Protein AF-A0A7Z9G4W6-F1 (afdb_monomer)

Radius of gyration: 19.8 Å; Cα contacts (8 Å, |Δi|>4): 247; chains: 1; bounding box: 48×52×50 Å

Structure (mmCIF, N/CA/C/O backbone):
data_AF-A0A7Z9G4W6-F1
#
_entry.id   AF-A0A7Z9G4W6-F1
#
loop_
_atom_site.group_PDB
_atom_site.id
_atom_site.type_symbol
_atom_site.label_atom_id
_atom_site.label_alt_id
_atom_site.label_comp_id
_atom_site.label_asym_id
_atom_site.label_entity_id
_atom_site.label_seq_id
_atom_site.pdbx_PDB_ins_code
_atom_site.Cartn_x
_atom_site.Cartn_y
_atom_site.Cartn_z
_atom_site.occupancy
_atom_site.B_iso_or_equiv
_atom_site.auth_seq_id
_atom_site.auth_comp_id
_atom_site.auth_asym_id
_atom_site.auth_atom_id
_atom_site.pdbx_PDB_model_num
ATOM 1 N N . MET A 1 1 ? 23.631 -14.634 -6.514 1.00 40.62 1 MET A N 1
ATOM 2 C CA . MET A 1 1 ? 22.446 -14.145 -7.259 1.00 40.62 1 MET A CA 1
ATOM 3 C C . MET A 1 1 ? 22.013 -15.073 -8.399 1.00 40.62 1 MET A C 1
ATOM 5 O O . MET A 1 1 ? 20.820 -15.267 -8.558 1.00 40.62 1 MET A O 1
ATOM 9 N N . VAL A 1 2 ? 22.934 -15.725 -9.126 1.00 34.66 2 VAL A N 1
ATOM 10 C CA . VAL A 1 2 ? 22.615 -16.595 -10.286 1.00 34.66 2 VAL A CA 1
ATOM 11 C C . VAL A 1 2 ? 21.764 -17.839 -9.947 1.00 34.66 2 VAL A C 1
ATOM 13 O O . VAL A 1 2 ? 20.936 -18.247 -10.751 1.00 34.66 2 VAL A O 1
ATOM 16 N N . ALA A 1 3 ? 21.861 -18.402 -8.736 1.00 40.47 3 ALA A N 1
ATOM 17 C CA . ALA A 1 3 ? 21.059 -19.575 -8.346 1.00 40.47 3 ALA A CA 1
ATOM 18 C C . ALA A 1 3 ? 19.555 -19.276 -8.131 1.00 40.47 3 ALA A C 1
ATOM 20 O O . ALA A 1 3 ? 18.719 -20.157 -8.334 1.00 40.47 3 ALA A O 1
ATOM 21 N N . PHE A 1 4 ? 19.200 -18.032 -7.775 1.00 42.94 4 PHE A N 1
ATOM 22 C CA . PHE A 1 4 ? 17.810 -17.608 -7.531 1.00 42.94 4 PHE A CA 1
ATOM 23 C C . PHE A 1 4 ? 17.040 -17.295 -8.828 1.00 42.94 4 PHE A C 1
ATOM 25 O O . PHE A 1 4 ? 15.818 -17.210 -8.812 1.00 42.94 4 PHE A O 1
ATOM 32 N N . LEU A 1 5 ? 17.759 -17.157 -9.948 1.00 45.06 5 LEU A N 1
ATOM 33 C CA . LEU A 1 5 ? 17.210 -16.907 -11.286 1.00 45.06 5 LEU A CA 1
ATOM 34 C C . LEU A 1 5 ? 17.055 -18.192 -12.117 1.00 45.06 5 LEU A C 1
ATOM 36 O O . LEU A 1 5 ? 16.656 -18.136 -13.277 1.00 45.06 5 LEU A O 1
ATOM 40 N N . SER A 1 6 ? 17.357 -19.358 -11.536 1.00 54.22 6 SER A N 1
ATOM 41 C CA . SER A 1 6 ? 16.985 -20.641 -12.135 1.00 54.22 6 SER A CA 1
ATOM 42 C C . SER A 1 6 ? 15.457 -20.803 -12.147 1.00 54.22 6 SER A C 1
ATOM 44 O O . SER A 1 6 ? 14.752 -20.205 -11.331 1.00 54.22 6 SER A O 1
ATOM 46 N N . THR A 1 7 ? 14.931 -21.651 -13.035 1.00 61.12 7 THR A N 1
ATOM 47 C CA . THR A 1 7 ? 13.492 -21.977 -13.110 1.00 61.12 7 THR A CA 1
ATOM 48 C C . THR A 1 7 ? 12.909 -22.393 -11.754 1.00 61.12 7 THR A C 1
ATOM 50 O O . THR A 1 7 ? 11.776 -22.038 -11.444 1.00 61.12 7 THR A O 1
ATOM 53 N N . GLY A 1 8 ? 13.695 -23.058 -10.899 1.00 64.56 8 GLY A N 1
ATOM 54 C CA . GLY A 1 8 ? 13.293 -23.394 -9.530 1.00 64.56 8 GLY A CA 1
ATOM 55 C C . GLY A 1 8 ? 13.128 -22.177 -8.610 1.00 64.56 8 GLY A C 1
ATOM 56 O O . GLY A 1 8 ? 12.167 -22.117 -7.846 1.00 64.56 8 GLY A O 1
ATOM 57 N N . GLY A 1 9 ? 14.010 -21.178 -8.706 1.00 70.25 9 GLY A N 1
ATOM 58 C CA . GLY A 1 9 ? 13.930 -19.957 -7.895 1.00 70.25 9 GLY A CA 1
ATOM 59 C C . GLY A 1 9 ? 12.709 -19.096 -8.227 1.00 70.25 9 GLY A C 1
ATOM 60 O O . GLY A 1 9 ? 12.041 -18.592 -7.322 1.00 70.25 9 GLY A O 1
ATOM 61 N N . LEU A 1 10 ? 12.350 -19.008 -9.512 1.00 69.88 10 LEU A N 1
ATOM 62 C CA . LEU A 1 10 ? 11.151 -18.295 -9.965 1.00 69.88 10 LEU A CA 1
ATOM 63 C C . LEU A 1 10 ? 9.860 -18.950 -9.456 1.00 69.88 10 LEU A C 1
ATOM 65 O O . LEU A 1 10 ? 8.980 -18.253 -8.954 1.00 69.88 10 LEU A O 1
ATOM 69 N N . VAL A 1 11 ? 9.757 -20.281 -9.516 1.00 76.75 11 VAL A N 1
ATOM 70 C CA . VAL A 1 11 ? 8.592 -21.023 -8.999 1.00 76.75 11 VAL A CA 1
ATOM 71 C C . VAL A 1 11 ? 8.431 -20.810 -7.494 1.00 76.75 11 VAL A C 1
ATOM 73 O O . VAL A 1 11 ? 7.325 -20.534 -7.028 1.00 76.75 11 VAL A O 1
ATOM 76 N N . VAL A 1 12 ? 9.527 -20.869 -6.732 1.00 79.56 12 VAL A N 1
ATOM 77 C CA . VAL A 1 12 ? 9.500 -20.608 -5.284 1.00 79.56 12 VAL A CA 1
ATOM 78 C C . VAL A 1 12 ? 9.066 -19.169 -4.993 1.00 79.56 12 VAL A C 1
ATOM 80 O O . VAL A 1 12 ? 8.230 -18.951 -4.121 1.00 79.56 12 VAL A O 1
ATOM 83 N N . ALA A 1 13 ? 9.562 -18.181 -5.740 1.00 77.81 13 ALA A N 1
ATOM 84 C CA . ALA A 1 13 ? 9.163 -16.784 -5.570 1.00 77.81 13 ALA A CA 1
ATOM 85 C C . ALA A 1 13 ? 7.675 -16.544 -5.899 1.00 77.81 13 ALA A C 1
ATOM 87 O O . ALA A 1 13 ? 6.983 -15.836 -5.160 1.00 77.81 13 ALA A O 1
ATOM 88 N N . VAL A 1 14 ? 7.148 -17.166 -6.962 1.00 82.12 14 VAL A N 1
ATOM 89 C CA . VAL A 1 14 ? 5.709 -17.148 -7.287 1.00 82.12 14 VAL A CA 1
ATOM 90 C C . VAL A 1 14 ? 4.897 -17.759 -6.146 1.00 82.12 14 VAL A C 1
ATOM 92 O O . VAL A 1 14 ? 3.972 -17.122 -5.650 1.00 82.12 14 VAL A O 1
ATOM 95 N N . PHE A 1 15 ? 5.293 -18.933 -5.656 1.00 84.81 15 PHE A N 1
ATOM 96 C CA . PHE A 1 15 ? 4.581 -19.604 -4.572 1.00 84.81 15 PHE A CA 1
ATOM 97 C C . PHE A 1 15 ? 4.584 -18.782 -3.275 1.00 84.81 15 PHE A C 1
ATOM 99 O O . PHE A 1 15 ? 3.542 -18.592 -2.650 1.00 84.81 15 PHE A O 1
ATOM 106 N N . CYS A 1 16 ? 5.737 -18.227 -2.892 1.00 85.94 16 CYS A N 1
ATOM 107 C CA . CYS A 1 16 ? 5.853 -17.357 -1.724 1.00 85.94 16 CYS A CA 1
ATOM 108 C C . CYS A 1 16 ? 4.974 -16.107 -1.857 1.00 85.94 16 CYS A C 1
ATOM 110 O O . CYS A 1 16 ? 4.310 -15.717 -0.898 1.00 85.94 16 CYS A O 1
ATOM 112 N N . THR A 1 17 ? 4.935 -15.483 -3.037 1.00 84.88 17 THR A N 1
ATOM 113 C CA . THR A 1 17 ? 4.098 -14.294 -3.269 1.00 84.88 17 THR A CA 1
ATOM 114 C C . THR A 1 17 ? 2.611 -14.614 -3.231 1.00 84.88 17 THR A C 1
ATOM 116 O O . THR A 1 17 ? 1.862 -13.887 -2.580 1.00 84.88 17 THR A O 1
ATOM 119 N N . ASP A 1 18 ? 2.189 -15.725 -3.833 1.00 88.31 18 ASP A N 1
ATOM 120 C CA . ASP A 1 18 ? 0.802 -16.196 -3.781 1.00 88.31 18 ASP A CA 1
ATOM 121 C C . ASP A 1 18 ? 0.370 -16.488 -2.345 1.00 88.31 18 ASP A C 1
ATOM 123 O O . ASP A 1 18 ? -0.699 -16.052 -1.909 1.00 88.31 18 ASP A O 1
ATOM 127 N N . PHE A 1 19 ? 1.235 -17.152 -1.576 1.00 90.62 19 PHE A N 1
ATOM 128 C CA . PHE A 1 19 ? 0.979 -17.448 -0.174 1.00 90.62 19 PHE A CA 1
ATOM 129 C C . PHE A 1 19 ? 0.839 -16.172 0.665 1.00 90.62 19 PHE A C 1
ATOM 131 O O . PHE A 1 19 ? -0.066 -16.075 1.493 1.00 90.62 19 PHE A O 1
ATOM 138 N N . LEU A 1 20 ? 1.687 -15.165 0.430 1.00 89.81 20 LEU A N 1
ATOM 139 C CA . LEU A 1 20 ? 1.585 -13.871 1.109 1.00 89.81 20 LEU A CA 1
ATOM 140 C C . LEU A 1 20 ? 0.296 -13.127 0.730 1.00 89.81 20 LEU A C 1
ATOM 142 O O . LEU A 1 20 ? -0.371 -12.598 1.619 1.00 89.81 20 LEU A O 1
ATOM 146 N N . ILE A 1 21 ? -0.091 -13.113 -0.551 1.00 88.50 21 ILE A N 1
ATOM 147 C CA . ILE A 1 21 ? -1.343 -12.486 -1.005 1.00 88.50 21 ILE A CA 1
ATOM 148 C C . ILE A 1 21 ? -2.540 -13.158 -0.345 1.00 88.50 21 ILE A C 1
ATOM 150 O O . ILE A 1 21 ? -3.375 -12.471 0.246 1.00 88.50 21 ILE A O 1
ATOM 154 N N . VAL A 1 22 ? -2.627 -14.487 -0.406 1.00 90.75 22 VAL A N 1
ATOM 155 C CA . VAL A 1 22 ? -3.741 -15.235 0.188 1.00 90.75 22 VAL A CA 1
ATOM 156 C C . VAL A 1 22 ? -3.747 -15.052 1.703 1.00 90.75 22 VAL A C 1
ATOM 158 O O . VAL A 1 22 ? -4.781 -14.707 2.273 1.00 90.75 22 VAL A O 1
ATOM 161 N N . GLY A 1 23 ? -2.594 -15.195 2.356 1.00 90.44 23 GLY A N 1
ATOM 162 C CA . GLY A 1 23 ? -2.448 -15.048 3.801 1.00 90.44 23 GLY A CA 1
ATOM 163 C C . GLY A 1 23 ? -2.876 -13.667 4.298 1.00 90.44 23 GLY A C 1
ATOM 164 O O . GLY A 1 23 ? -3.721 -13.564 5.190 1.00 90.44 23 GLY A O 1
ATOM 165 N N . PHE A 1 24 ? -2.364 -12.587 3.699 1.00 91.44 24 PHE A N 1
ATOM 166 C CA . PHE A 1 24 ? -2.755 -11.230 4.090 1.00 91.44 24 PHE A CA 1
ATOM 167 C C . PHE A 1 24 ? -4.202 -10.900 3.714 1.00 91.44 24 PHE A C 1
ATOM 169 O O . PHE A 1 24 ? -4.882 -10.229 4.495 1.00 91.44 24 PHE A O 1
ATOM 176 N N . SER A 1 25 ? -4.713 -11.420 2.592 1.00 88.69 25 SER A N 1
ATOM 177 C CA . SER A 1 25 ? -6.135 -11.312 2.235 1.00 88.69 25 SER A CA 1
ATOM 178 C C . SER A 1 25 ? -7.013 -11.952 3.303 1.00 88.69 25 SER A C 1
ATOM 180 O O . SER A 1 25 ? -7.930 -11.311 3.809 1.00 88.69 25 SER A O 1
ATOM 182 N N . MET A 1 26 ? -6.702 -13.181 3.721 1.00 90.19 26 MET A N 1
ATOM 183 C CA . MET A 1 26 ? -7.437 -13.882 4.775 1.00 90.19 26 MET A CA 1
ATOM 184 C C . MET A 1 26 ? -7.356 -13.148 6.116 1.00 90.19 26 MET A C 1
ATOM 186 O O . MET A 1 26 ? -8.365 -13.027 6.808 1.00 90.19 26 MET A O 1
ATOM 190 N N . LEU A 1 27 ? -6.190 -12.601 6.472 1.00 89.50 27 LEU A N 1
ATOM 191 C CA . LEU A 1 27 ? -6.017 -11.800 7.686 1.00 89.50 27 LEU A CA 1
ATOM 192 C C . LEU A 1 27 ? -6.839 -10.501 7.667 1.00 89.50 27 LEU A C 1
ATOM 194 O O . LEU A 1 27 ? -7.292 -10.046 8.719 1.00 89.50 27 LEU A O 1
ATOM 198 N N . MET A 1 28 ? -7.021 -9.885 6.499 1.00 86.56 28 MET A N 1
ATOM 199 C CA . MET A 1 28 ? -7.877 -8.710 6.323 1.00 86.56 28 MET A CA 1
ATOM 200 C C . MET A 1 28 ? -9.362 -9.088 6.343 1.00 86.56 28 MET A C 1
ATOM 202 O O . MET A 1 28 ? -10.135 -8.487 7.089 1.00 86.56 28 MET A O 1
ATOM 206 N N . LEU A 1 29 ? -9.754 -10.120 5.594 1.00 85.69 29 LEU A N 1
ATOM 207 C CA . LEU A 1 29 ? -11.133 -10.610 5.501 1.00 85.69 29 LEU A CA 1
ATOM 208 C C . LEU A 1 29 ? -11.643 -11.175 6.827 1.00 85.69 29 LEU A C 1
ATOM 210 O O . LEU A 1 29 ? -12.792 -10.936 7.186 1.00 85.69 29 LEU A O 1
ATOM 214 N N . GLY A 1 30 ? -10.777 -11.824 7.610 1.00 83.81 30 GLY A N 1
ATOM 215 C CA . GLY A 1 30 ? -11.083 -12.325 8.953 1.00 83.81 30 GLY A CA 1
ATOM 216 C C . GLY A 1 30 ? -11.528 -11.241 9.941 1.00 83.81 30 GLY A C 1
ATOM 217 O O . GLY A 1 30 ? -12.116 -11.548 10.975 1.00 83.81 30 GLY A O 1
ATOM 218 N N . ARG A 1 31 ? -11.287 -9.961 9.626 1.00 80.25 31 ARG A N 1
ATOM 219 C CA . ARG A 1 31 ? -11.803 -8.827 10.408 1.00 80.25 31 ARG A CA 1
ATOM 220 C C . ARG A 1 31 ? -13.241 -8.466 10.070 1.00 80.25 31 ARG A C 1
ATOM 222 O O . ARG A 1 31 ? -13.911 -7.846 10.889 1.00 80.25 31 ARG A O 1
ATOM 229 N N . VAL A 1 32 ? -13.680 -8.801 8.862 1.00 80.44 32 VAL A N 1
ATOM 230 C CA . VAL A 1 32 ? -15.007 -8.469 8.335 1.00 80.44 32 VAL A CA 1
ATOM 231 C C . VAL A 1 32 ? -15.949 -9.659 8.487 1.00 80.44 32 VAL A C 1
ATOM 233 O O . VAL A 1 32 ? -17.100 -9.493 8.874 1.00 80.44 32 VAL A O 1
ATOM 236 N N . SER A 1 33 ? -15.451 -10.868 8.233 1.00 84.00 33 SER A N 1
ATOM 237 C CA . SER A 1 33 ? -16.223 -12.105 8.235 1.00 84.00 33 SER A CA 1
ATOM 238 C C . SER A 1 33 ? -15.516 -13.180 9.055 1.00 84.00 33 SER A C 1
ATOM 240 O O . SER A 1 33 ? -14.318 -13.414 8.899 1.00 84.00 33 SER A O 1
ATOM 242 N N . ARG A 1 34 ? -16.277 -13.884 9.903 1.00 88.06 34 ARG A N 1
ATOM 243 C CA . ARG A 1 34 ? -15.803 -15.076 10.632 1.00 88.06 34 ARG A CA 1
ATOM 244 C C . ARG A 1 34 ? -15.861 -16.357 9.792 1.00 88.06 34 ARG A C 1
ATOM 246 O O . ARG A 1 34 ? -15.379 -17.390 10.240 1.00 88.06 34 ARG A O 1
ATOM 253 N N . ASN A 1 35 ? -16.465 -16.314 8.603 1.00 90.19 35 ASN A N 1
ATOM 254 C CA . ASN A 1 35 ? -16.595 -17.484 7.744 1.00 90.19 35 ASN A CA 1
ATOM 255 C C . ASN A 1 35 ? -15.282 -17.733 6.990 1.00 90.19 35 ASN A C 1
ATOM 257 O O . ASN A 1 35 ? -14.999 -17.087 5.980 1.00 90.19 35 ASN A O 1
ATOM 261 N N . THR A 1 36 ? -14.488 -18.682 7.488 1.00 91.56 36 THR A N 1
ATOM 262 C CA . THR A 1 36 ? -13.184 -19.037 6.917 1.00 91.56 36 THR A CA 1
ATOM 263 C C . THR A 1 36 ? -13.292 -19.502 5.470 1.00 91.56 36 THR A C 1
ATOM 265 O O . THR A 1 36 ? -12.481 -19.079 4.657 1.00 91.56 36 THR A O 1
ATOM 268 N N . VAL A 1 37 ? -14.308 -20.304 5.130 1.00 91.19 37 VAL A N 1
ATOM 269 C CA . VAL A 1 37 ? -14.491 -20.830 3.767 1.00 91.19 37 VAL A CA 1
ATOM 270 C C . VAL A 1 37 ? -14.711 -19.683 2.787 1.00 91.19 37 VAL A C 1
ATOM 272 O O . VAL A 1 37 ? -14.003 -19.584 1.789 1.00 91.19 37 VAL A O 1
ATOM 275 N N . LEU A 1 38 ? -15.623 -18.763 3.115 1.00 88.50 38 LEU A N 1
ATOM 276 C CA . LEU A 1 38 ? -15.866 -17.573 2.301 1.00 88.50 38 LEU A CA 1
ATOM 277 C C . LEU A 1 38 ? -14.594 -16.728 2.159 1.00 88.50 38 LEU A C 1
ATOM 279 O O . LEU A 1 38 ? -14.250 -16.320 1.054 1.00 88.50 38 LEU A O 1
ATOM 283 N N . ASN A 1 39 ? -13.875 -16.495 3.260 1.00 88.69 39 ASN A N 1
ATOM 284 C CA . ASN A 1 39 ? -12.646 -15.703 3.242 1.00 88.69 39 ASN A CA 1
ATOM 285 C C . ASN A 1 39 ? -11.565 -16.346 2.362 1.00 88.69 39 ASN A C 1
ATOM 287 O O . ASN A 1 39 ? -10.879 -15.637 1.630 1.00 88.69 39 ASN A O 1
ATOM 291 N N . THR A 1 40 ? -11.430 -17.673 2.404 1.00 90.56 40 THR A N 1
ATOM 292 C CA . THR A 1 40 ? -10.517 -18.424 1.537 1.00 90.56 40 THR A CA 1
ATOM 293 C C . THR A 1 40 ? -10.935 -18.307 0.077 1.00 90.56 40 THR A C 1
ATOM 295 O O . THR A 1 40 ? -10.098 -17.965 -0.753 1.00 90.56 40 THR A O 1
ATOM 298 N N . CYS A 1 41 ? -12.214 -18.512 -0.250 1.00 89.25 41 CYS A N 1
ATOM 299 C CA . CYS A 1 41 ? -12.707 -18.361 -1.620 1.00 89.25 41 CYS A CA 1
ATOM 300 C C . CYS A 1 41 ? -12.439 -16.951 -2.164 1.00 89.25 41 CYS A C 1
ATOM 302 O O . CYS A 1 41 ? -11.909 -16.813 -3.262 1.00 89.25 41 CYS A O 1
ATOM 304 N N . VAL A 1 42 ? -12.732 -15.906 -1.385 1.00 87.94 42 VAL A N 1
ATOM 305 C CA . VAL A 1 42 ? -12.480 -14.513 -1.789 1.00 87.94 42 VAL A CA 1
ATOM 306 C C . VAL A 1 42 ? -10.983 -14.243 -1.955 1.00 87.94 42 VAL A C 1
ATOM 308 O O . VAL A 1 42 ? -10.591 -13.620 -2.937 1.00 87.94 42 VAL A O 1
ATOM 311 N N . ALA A 1 43 ? -10.135 -14.734 -1.047 1.00 88.69 43 ALA A N 1
ATOM 312 C CA . ALA A 1 43 ? -8.684 -14.586 -1.155 1.00 88.69 43 ALA A CA 1
ATOM 313 C C . ALA A 1 43 ? -8.115 -15.278 -2.408 1.00 88.69 43 ALA A C 1
ATOM 315 O O . ALA A 1 43 ? -7.235 -14.727 -3.066 1.00 88.69 43 ALA A O 1
ATOM 316 N N . VAL A 1 44 ? -8.640 -16.454 -2.767 1.00 89.56 44 VAL A N 1
ATOM 317 C CA . VAL A 1 44 ? -8.250 -17.192 -3.978 1.00 89.56 44 VAL A CA 1
ATOM 318 C C . VAL A 1 44 ? -8.724 -16.474 -5.244 1.00 89.56 44 VAL A C 1
ATOM 320 O O . VAL A 1 44 ? -7.943 -16.306 -6.176 1.00 89.56 44 VAL A O 1
ATOM 323 N 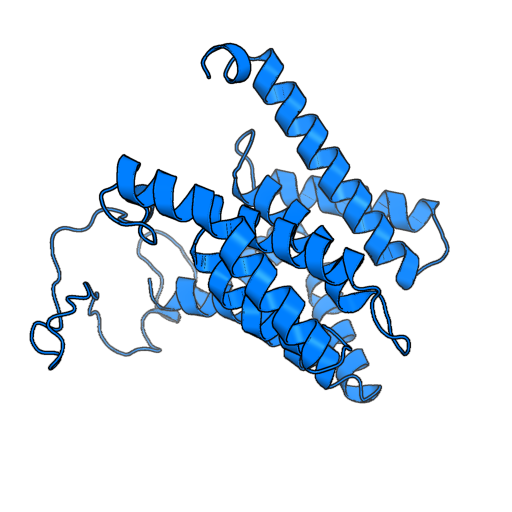N . VAL A 1 45 ? -9.969 -15.991 -5.279 1.00 87.75 45 VAL A N 1
ATOM 324 C CA . VAL A 1 45 ? -10.480 -15.194 -6.410 1.00 87.75 45 VAL A CA 1
ATOM 325 C C . VAL A 1 45 ? -9.658 -13.916 -6.588 1.00 87.75 45 VAL A C 1
ATOM 327 O O . VAL A 1 45 ? -9.278 -13.580 -7.708 1.00 87.75 45 VAL A O 1
ATOM 330 N N . PHE A 1 46 ? -9.323 -13.236 -5.489 1.00 86.62 46 PHE A N 1
ATOM 331 C CA . PHE A 1 46 ? -8.463 -12.058 -5.521 1.00 86.62 46 PHE A CA 1
ATOM 332 C C . PHE A 1 46 ? -7.076 -12.388 -6.081 1.00 86.62 46 PHE A C 1
ATOM 334 O O . PHE A 1 46 ? -6.586 -11.667 -6.946 1.00 86.62 46 PHE A O 1
ATOM 341 N N . LEU A 1 47 ? -6.473 -13.504 -5.658 1.00 87.88 47 LEU A N 1
ATOM 342 C CA . LEU A 1 47 ? -5.202 -13.971 -6.204 1.00 87.88 47 LEU A CA 1
ATOM 343 C C . LEU A 1 47 ? -5.268 -14.173 -7.728 1.00 87.88 47 LEU A C 1
ATOM 345 O O . LEU A 1 47 ? -4.389 -13.690 -8.442 1.00 87.88 47 LEU A O 1
ATOM 349 N N . PHE A 1 48 ? -6.306 -14.845 -8.234 1.00 84.94 48 PHE A N 1
ATOM 350 C CA . PHE A 1 48 ? -6.479 -15.036 -9.677 1.00 84.94 48 PHE A CA 1
ATOM 351 C C . PHE A 1 48 ? -6.616 -13.705 -10.422 1.00 84.94 48 PHE A C 1
ATOM 353 O O . PHE A 1 48 ? -5.968 -13.526 -11.450 1.00 84.94 48 PHE A O 1
ATOM 360 N N . GLY A 1 49 ? -7.378 -12.748 -9.883 1.00 80.62 49 GLY A N 1
ATOM 361 C CA . GLY A 1 49 ? -7.480 -11.400 -10.452 1.00 80.62 49 GLY A CA 1
ATOM 362 C C . GLY A 1 49 ? -6.134 -10.668 -10.488 1.00 80.62 49 GLY A C 1
ATOM 363 O O . GLY A 1 49 ? -5.773 -10.073 -11.502 1.00 80.62 49 GLY A O 1
ATOM 364 N N . VAL A 1 50 ? -5.337 -10.773 -9.418 1.00 80.44 50 VAL A N 1
ATOM 365 C CA . VAL A 1 50 ? -3.980 -10.203 -9.363 1.00 80.44 50 VAL A CA 1
ATOM 366 C C . VAL A 1 50 ? -3.070 -10.839 -10.412 1.00 80.44 50 VAL A C 1
ATOM 368 O O . VAL A 1 50 ? -2.328 -10.125 -11.083 1.00 80.44 50 VAL A O 1
ATOM 371 N N . ARG A 1 51 ? -3.126 -12.163 -10.588 1.00 80.44 51 ARG A N 1
ATOM 372 C CA . ARG A 1 51 ? -2.325 -12.876 -11.596 1.00 80.44 51 ARG A CA 1
ATOM 373 C C . ARG A 1 51 ? -2.784 -12.590 -13.026 1.00 80.44 51 AR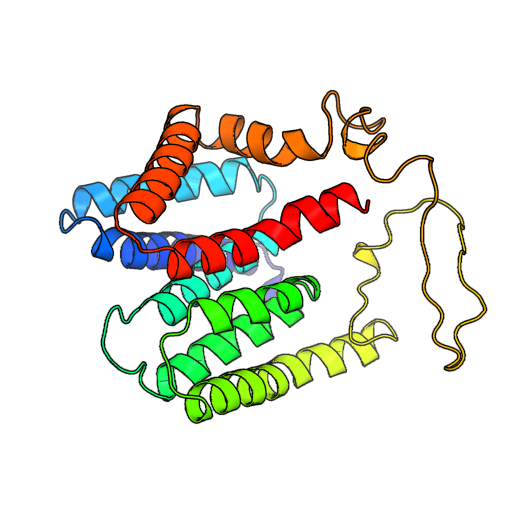G A C 1
ATOM 375 O O . ARG A 1 51 ? -1.938 -12.534 -13.912 1.00 80.44 51 ARG A O 1
ATOM 382 N N . ALA A 1 52 ? -4.074 -12.338 -13.242 1.00 74.25 52 ALA A N 1
ATOM 383 C CA . ALA A 1 52 ? -4.594 -11.888 -14.531 1.00 74.25 52 ALA A CA 1
ATOM 384 C C . ALA A 1 52 ? -4.075 -10.487 -14.905 1.00 74.25 52 ALA A C 1
ATOM 386 O O . ALA A 1 52 ? -3.714 -10.258 -16.056 1.00 74.25 52 ALA A O 1
ATOM 387 N N . LEU A 1 53 ? -3.980 -9.569 -13.934 1.00 67.31 53 LEU A N 1
ATOM 388 C CA . LEU A 1 53 ? -3.404 -8.230 -14.135 1.00 67.31 53 LEU A CA 1
ATOM 389 C C . LEU A 1 53 ? -1.881 -8.257 -14.295 1.00 67.31 53 LEU A C 1
ATOM 391 O O . LEU A 1 53 ? -1.317 -7.535 -15.113 1.00 67.31 53 LEU A O 1
ATOM 395 N N . ALA A 1 54 ? -1.201 -9.089 -13.510 1.00 64.31 54 ALA A N 1
ATOM 396 C CA . ALA A 1 54 ? 0.249 -9.223 -13.504 1.00 64.31 54 ALA A CA 1
ATOM 397 C C . ALA A 1 54 ? 0.693 -10.442 -14.328 1.00 64.31 54 ALA A C 1
ATOM 399 O O . ALA A 1 54 ? 1.415 -11.293 -13.814 1.00 64.31 54 ALA A O 1
ATOM 400 N N . ALA A 1 55 ? 0.273 -10.520 -15.597 1.00 51.34 55 ALA A N 1
ATOM 401 C CA . ALA A 1 55 ? 0.467 -11.670 -16.495 1.00 51.34 55 ALA A CA 1
ATOM 402 C C . ALA A 1 55 ? 1.937 -12.128 -16.707 1.00 51.34 55 ALA A C 1
ATOM 404 O O . ALA A 1 55 ? 2.172 -13.169 -17.318 1.00 51.34 55 ALA A O 1
ATOM 405 N N . TYR A 1 56 ? 2.926 -11.398 -16.179 1.00 51.88 56 TYR A N 1
ATOM 406 C CA . TYR A 1 56 ? 4.343 -11.776 -16.159 1.00 51.88 56 TYR A CA 1
ATOM 407 C C . TYR A 1 56 ? 4.767 -12.390 -14.808 1.00 51.88 56 TYR A C 1
ATOM 409 O O . TYR A 1 56 ? 4.458 -11.867 -13.735 1.00 51.88 56 TYR A O 1
ATOM 417 N N . GLN A 1 57 ? 5.501 -13.510 -14.868 1.00 46.94 57 GLN A N 1
ATOM 418 C CA . GLN A 1 57 ? 6.036 -14.240 -13.708 1.00 46.94 57 GLN A CA 1
ATOM 419 C C . GLN A 1 57 ? 6.945 -13.350 -12.841 1.00 46.94 57 GLN A C 1
ATOM 421 O O . GLN A 1 57 ? 7.711 -12.554 -13.368 1.00 46.94 57 GLN A O 1
ATOM 426 N N . VAL A 1 58 ? 6.842 -13.502 -11.511 1.00 54.53 58 VAL A N 1
ATOM 427 C CA . VAL A 1 58 ? 7.585 -12.747 -10.473 1.00 54.53 58 VAL A CA 1
ATOM 428 C C . VAL A 1 58 ? 7.676 -11.248 -10.782 1.00 54.53 58 VAL A C 1
ATOM 430 O O . VAL A 1 58 ? 8.740 -10.695 -11.033 1.00 54.53 58 VAL A O 1
ATOM 433 N N . ASN A 1 59 ? 6.529 -10.574 -10.749 1.00 68.94 59 ASN A N 1
ATOM 434 C CA . ASN A 1 59 ? 6.491 -9.125 -10.836 1.00 68.94 59 ASN A CA 1
ATOM 435 C C . ASN A 1 59 ? 6.741 -8.520 -9.445 1.00 68.94 59 ASN A C 1
ATOM 437 O O . ASN A 1 59 ? 6.059 -8.857 -8.472 1.00 68.94 59 ASN A O 1
ATOM 441 N N . GLU A 1 60 ? 7.682 -7.586 -9.360 1.00 71.00 60 GLU A N 1
ATOM 442 C CA . GLU A 1 60 ? 7.912 -6.731 -8.190 1.00 71.00 60 GLU A CA 1
ATOM 443 C C . GLU A 1 60 ? 6.616 -6.081 -7.682 1.00 71.00 60 GLU A C 1
ATOM 445 O O . GLU A 1 60 ? 6.435 -5.912 -6.479 1.00 71.00 60 GLU A O 1
ATOM 450 N N . ASN A 1 61 ? 5.660 -5.809 -8.577 1.00 75.44 61 ASN A N 1
ATOM 451 C CA . ASN A 1 61 ? 4.323 -5.320 -8.241 1.00 75.44 61 ASN A CA 1
ATOM 452 C C . ASN A 1 61 ? 3.499 -6.320 -7.430 1.00 75.44 61 ASN A C 1
ATOM 454 O O . ASN A 1 61 ? 2.744 -5.914 -6.553 1.00 75.44 61 ASN A O 1
ATOM 458 N N . THR A 1 62 ? 3.629 -7.621 -7.694 1.00 79.00 62 THR A N 1
ATOM 459 C CA . THR A 1 62 ? 2.911 -8.668 -6.954 1.00 79.00 62 THR A CA 1
ATOM 460 C C . THR A 1 62 ? 3.473 -8.801 -5.538 1.00 79.00 62 THR A C 1
ATOM 462 O O . THR A 1 62 ? 2.708 -8.889 -4.577 1.00 79.00 62 THR A O 1
ATOM 465 N N . ILE A 1 63 ? 4.803 -8.730 -5.393 1.00 82.81 63 ILE A N 1
ATOM 466 C CA . ILE A 1 63 ? 5.473 -8.659 -4.083 1.00 82.81 63 ILE A CA 1
ATOM 467 C C . ILE A 1 63 ? 5.051 -7.378 -3.355 1.00 82.81 63 ILE A C 1
ATOM 469 O O . ILE A 1 63 ? 4.631 -7.425 -2.199 1.00 82.81 63 ILE A O 1
ATOM 473 N N . GLY A 1 64 ? 5.116 -6.238 -4.048 1.00 84.31 64 GLY A N 1
ATOM 474 C CA . GLY A 1 64 ? 4.736 -4.933 -3.526 1.00 84.31 64 GLY A CA 1
ATOM 475 C C . GLY A 1 64 ? 3.280 -4.887 -3.066 1.00 84.31 64 GLY A C 1
ATOM 476 O O . GLY A 1 64 ? 2.990 -4.347 -2.001 1.00 84.31 64 GLY A O 1
ATOM 477 N N . LEU A 1 65 ? 2.364 -5.520 -3.801 1.00 85.50 65 LEU A N 1
ATOM 478 C CA . LEU A 1 65 ? 0.967 -5.657 -3.403 1.00 85.50 65 LEU A CA 1
ATOM 479 C C . LEU A 1 65 ? 0.836 -6.476 -2.117 1.00 85.50 65 LEU A C 1
ATOM 481 O O . LEU A 1 65 ? 0.210 -6.012 -1.166 1.00 85.50 65 LEU A O 1
ATOM 485 N N . ALA A 1 66 ? 1.454 -7.659 -2.057 1.00 88.31 66 ALA A N 1
ATOM 486 C CA . ALA A 1 66 ? 1.391 -8.529 -0.885 1.00 88.31 66 ALA A CA 1
ATOM 487 C C . ALA A 1 66 ? 1.917 -7.821 0.375 1.00 88.31 66 ALA A C 1
ATOM 489 O O . ALA A 1 66 ? 1.257 -7.800 1.416 1.00 88.31 66 ALA A O 1
ATOM 490 N N . LEU A 1 67 ? 3.078 -7.170 0.262 1.00 91.00 67 LEU A N 1
ATOM 491 C CA . LEU A 1 67 ? 3.673 -6.378 1.336 1.00 91.00 67 LEU A CA 1
ATOM 492 C C . LEU A 1 67 ? 2.805 -5.171 1.707 1.00 91.00 67 LEU A C 1
ATOM 494 O O . LEU A 1 67 ? 2.621 -4.902 2.892 1.00 91.00 67 LEU A O 1
ATOM 498 N N . SER A 1 68 ? 2.205 -4.484 0.733 1.00 91.00 68 SER A N 1
ATOM 499 C CA . SER A 1 68 ? 1.285 -3.366 0.989 1.00 91.00 68 SER A CA 1
ATOM 500 C C . SER A 1 68 ? 0.029 -3.817 1.733 1.00 91.00 68 SER A C 1
ATOM 502 O O . SER A 1 68 ? -0.419 -3.127 2.646 1.00 91.00 68 SER A O 1
ATOM 504 N N . MET A 1 69 ? -0.519 -4.990 1.410 1.00 91.00 69 MET A N 1
ATOM 505 C CA . MET A 1 69 ? -1.646 -5.579 2.141 1.00 91.00 69 MET A CA 1
ATOM 506 C C . MET A 1 69 ? -1.262 -5.945 3.574 1.00 91.00 69 MET A C 1
ATOM 508 O O . MET A 1 69 ? -2.012 -5.652 4.506 1.00 91.00 69 MET A O 1
ATOM 512 N N . GLY A 1 70 ? -0.080 -6.539 3.763 1.00 91.06 70 GLY A N 1
ATOM 513 C CA . GLY A 1 70 ? 0.476 -6.806 5.086 1.00 91.06 70 GLY A CA 1
ATOM 514 C C . GLY A 1 70 ? 0.655 -5.522 5.894 1.00 91.06 70 GLY A C 1
ATOM 515 O O . GLY A 1 70 ? 0.180 -5.433 7.025 1.00 91.06 70 GLY A O 1
ATOM 516 N N . LEU A 1 71 ? 1.247 -4.487 5.297 1.00 93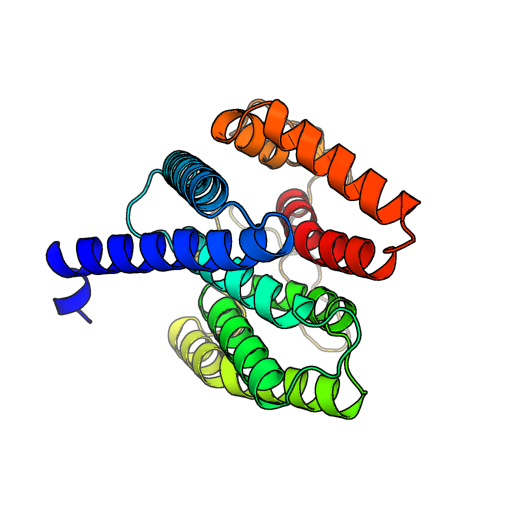.31 71 LEU A N 1
ATOM 517 C CA . LEU A 1 71 ? 1.412 -3.178 5.919 1.00 93.31 71 LEU A CA 1
ATOM 518 C C . LEU A 1 71 ? 0.064 -2.575 6.318 1.00 93.31 71 LEU A C 1
ATOM 520 O O . LEU A 1 71 ? -0.107 -2.176 7.472 1.00 93.31 71 LEU A O 1
ATOM 524 N N . LEU A 1 72 ? -0.904 -2.570 5.397 1.00 91.44 72 LEU A N 1
ATOM 525 C CA . LEU A 1 72 ? -2.252 -2.074 5.643 1.00 91.44 72 LEU A CA 1
ATOM 526 C C . LEU A 1 72 ? -2.905 -2.834 6.802 1.00 91.44 72 LEU A C 1
ATOM 528 O O . LEU A 1 72 ? -3.481 -2.212 7.696 1.00 91.44 72 LEU A O 1
ATOM 532 N N . HIS A 1 73 ? -2.756 -4.161 6.850 1.00 90.38 73 HIS A N 1
ATOM 533 C CA . HIS A 1 73 ? -3.219 -4.979 7.967 1.00 90.38 73 HIS A CA 1
ATOM 534 C C . HIS A 1 73 ? -2.588 -4.533 9.289 1.00 90.38 73 HIS A C 1
ATOM 536 O O . HIS A 1 73 ? -3.319 -4.346 10.264 1.00 90.38 73 HIS A O 1
ATOM 542 N N . LEU A 1 74 ? -1.266 -4.346 9.345 1.00 90.62 74 LEU A N 1
ATOM 543 C CA . LEU A 1 74 ? -0.561 -3.949 10.568 1.00 90.62 74 LEU A CA 1
ATOM 544 C C . LEU A 1 74 ? -1.014 -2.572 11.071 1.00 90.62 74 LEU A C 1
ATOM 546 O O . LEU A 1 74 ? -1.333 -2.437 12.254 1.00 90.62 74 LEU A O 1
ATOM 550 N N . VAL A 1 75 ? -1.107 -1.571 10.190 1.00 89.56 75 VAL A N 1
ATOM 551 C CA . VAL A 1 75 ? -1.441 -0.189 10.592 1.00 89.56 75 VAL A CA 1
ATOM 552 C C . VAL A 1 75 ? -2.915 -0.007 10.958 1.00 89.56 75 VAL A C 1
ATOM 554 O O . VAL A 1 75 ? -3.242 0.873 11.750 1.00 89.56 75 VAL A O 1
ATOM 557 N N . THR A 1 76 ? -3.802 -0.870 10.452 1.00 86.75 76 THR A N 1
ATOM 558 C CA . THR A 1 76 ? -5.247 -0.842 10.748 1.00 86.75 76 THR A CA 1
ATOM 559 C C . THR A 1 76 ? -5.671 -1.812 11.861 1.00 86.75 76 THR A C 1
ATOM 561 O O . THR A 1 76 ? -6.858 -1.903 12.174 1.00 86.75 76 THR A O 1
ATOM 564 N N . ARG A 1 77 ? -4.736 -2.565 12.466 1.00 76.00 77 ARG A N 1
ATOM 565 C CA . ARG A 1 77 ? -5.051 -3.710 13.346 1.00 76.00 77 ARG A CA 1
ATOM 566 C C . ARG A 1 77 ? -5.806 -3.388 14.619 1.00 76.00 77 ARG A C 1
ATOM 568 O O . ARG A 1 77 ? -6.543 -4.245 15.099 1.00 76.00 77 ARG A O 1
ATOM 575 N N . ASN A 1 78 ? -5.690 -2.175 15.136 1.00 66.56 78 ASN A N 1
ATOM 576 C CA . ASN A 1 78 ? -6.308 -1.842 16.405 1.00 66.56 78 ASN A CA 1
ATOM 577 C C . ASN A 1 78 ? -7.327 -0.721 16.249 1.00 66.56 78 ASN A C 1
ATOM 579 O O . ASN A 1 78 ? -6.969 0.442 16.092 1.00 66.56 78 ASN A O 1
ATOM 583 N N . GLY A 1 79 ? -8.606 -1.087 16.354 1.00 58.69 79 GLY A N 1
ATOM 584 C CA . GLY A 1 79 ? -9.712 -0.134 16.396 1.00 58.69 79 GLY A CA 1
ATOM 585 C C . GLY A 1 79 ? -9.615 0.826 17.587 1.00 58.69 79 GLY A C 1
ATOM 586 O O . GLY A 1 79 ? -9.767 2.026 17.381 1.00 58.69 79 GLY A O 1
ATOM 587 N N . ASN A 1 80 ? -9.290 0.326 18.792 1.00 56.03 80 ASN A N 1
ATOM 588 C CA . ASN A 1 80 ? -9.290 1.121 20.037 1.00 56.03 80 ASN A CA 1
ATOM 589 C C . ASN A 1 80 ? -8.052 0.961 20.946 1.00 56.03 80 ASN A C 1
ATOM 591 O O . ASN A 1 80 ? -7.848 1.800 21.817 1.00 56.03 80 ASN A O 1
ATOM 595 N N . ASN A 1 81 ? -7.212 -0.063 20.757 1.00 60.66 81 ASN A N 1
ATOM 596 C CA . ASN A 1 81 ? -6.040 -0.294 21.614 1.00 60.66 81 ASN A CA 1
ATOM 597 C C . ASN A 1 81 ? -4.755 0.267 20.998 1.00 60.66 81 ASN A C 1
ATOM 599 O O . ASN A 1 81 ? -4.590 0.289 19.779 1.00 60.66 81 ASN A O 1
ATOM 603 N N . SER A 1 82 ? -3.800 0.679 21.831 1.00 64.56 82 SER A N 1
ATOM 604 C CA . SER A 1 82 ? -2.470 1.050 21.349 1.00 64.56 82 SER A CA 1
ATOM 605 C C . SER A 1 82 ? -1.838 -0.131 20.604 1.00 64.56 82 SER A C 1
ATOM 607 O O . SER A 1 82 ? -1.829 -1.269 21.073 1.00 64.56 82 SER A O 1
ATOM 609 N N . ILE A 1 83 ? -1.360 0.121 19.386 1.00 72.38 83 ILE A N 1
ATOM 610 C CA . ILE A 1 83 ? -0.566 -0.847 18.623 1.00 72.38 83 ILE A CA 1
ATOM 611 C C . ILE A 1 83 ? 0.692 -1.177 19.450 1.00 72.38 83 ILE A C 1
ATOM 613 O O . ILE A 1 83 ? 1.331 -0.257 19.963 1.00 72.38 83 ILE A O 1
ATOM 617 N N . PRO A 1 84 ? 1.067 -2.454 19.653 1.00 83.38 84 PRO A N 1
ATOM 618 C CA . PRO A 1 84 ? 2.298 -2.748 20.375 1.00 83.38 84 PRO A CA 1
ATOM 619 C C . PRO A 1 84 ? 3.500 -2.240 19.569 1.00 83.38 84 PRO A C 1
ATOM 621 O O . PRO A 1 84 ? 3.505 -2.330 18.343 1.00 83.38 84 PRO A O 1
ATOM 624 N N . LYS A 1 85 ? 4.548 -1.738 20.236 1.00 87.56 85 LYS A N 1
ATOM 625 C CA . LYS A 1 85 ? 5.723 -1.139 19.563 1.00 87.56 85 LYS A CA 1
ATOM 626 C C . LYS A 1 85 ? 6.327 -2.056 18.490 1.00 87.56 85 LYS A C 1
ATOM 628 O O . LYS A 1 85 ? 6.682 -1.580 17.419 1.00 87.56 85 LYS A O 1
ATOM 633 N N . ALA A 1 86 ? 6.356 -3.367 18.739 1.00 88.88 86 ALA A N 1
ATOM 634 C CA . ALA A 1 86 ? 6.832 -4.369 17.784 1.00 88.88 86 ALA A CA 1
ATOM 635 C C . ALA A 1 86 ? 6.074 -4.347 16.442 1.00 88.88 86 ALA A C 1
ATOM 637 O O . ALA A 1 86 ? 6.672 -4.558 15.395 1.00 88.88 86 ALA A O 1
ATOM 638 N N . TRP A 1 87 ? 4.777 -4.036 16.452 1.00 88.38 87 TRP A N 1
ATOM 639 C CA . TRP A 1 87 ? 3.956 -3.959 15.241 1.00 88.38 87 TRP A CA 1
ATOM 640 C C . TRP A 1 87 ? 4.239 -2.689 14.446 1.00 88.38 87 TRP A C 1
ATOM 642 O O . TRP A 1 87 ? 4.246 -2.734 13.220 1.00 88.38 87 TRP A O 1
ATOM 652 N N . ALA A 1 88 ? 4.510 -1.572 15.130 1.00 90.75 88 ALA A N 1
ATOM 653 C CA . ALA A 1 88 ? 4.958 -0.345 14.478 1.00 90.75 88 ALA A CA 1
ATOM 654 C C . ALA A 1 88 ? 6.320 -0.556 13.798 1.00 90.75 88 ALA A C 1
ATOM 656 O O . ALA A 1 88 ? 6.501 -0.140 12.659 1.00 90.75 88 ALA A O 1
ATOM 657 N N . VAL A 1 89 ? 7.243 -1.271 14.452 1.00 94.69 89 VAL A N 1
ATOM 658 C CA . VAL A 1 89 ? 8.533 -1.647 13.853 1.00 94.69 89 VAL A CA 1
ATOM 659 C C . VAL A 1 89 ? 8.333 -2.595 12.668 1.00 94.69 89 VAL A C 1
ATOM 661 O O . VAL A 1 89 ? 8.890 -2.351 11.607 1.00 94.69 89 VAL A O 1
ATOM 664 N N . ALA A 1 90 ? 7.495 -3.628 12.791 1.00 94.19 90 ALA A N 1
ATOM 665 C CA . ALA A 1 90 ? 7.213 -4.543 11.683 1.00 94.19 90 ALA A CA 1
ATOM 666 C C . ALA A 1 90 ? 6.599 -3.818 10.472 1.00 94.19 90 ALA A C 1
ATOM 668 O O . ALA A 1 90 ? 7.032 -4.026 9.342 1.00 94.19 90 ALA A O 1
ATOM 669 N N . ALA A 1 91 ? 5.641 -2.915 10.705 1.00 94.00 91 ALA A N 1
ATOM 670 C CA . ALA A 1 91 ? 5.069 -2.065 9.665 1.00 94.00 91 ALA A CA 1
ATOM 671 C C . ALA A 1 91 ? 6.146 -1.187 9.010 1.00 94.00 91 ALA A C 1
ATOM 673 O O . ALA A 1 91 ? 6.228 -1.101 7.788 1.00 94.00 91 ALA A O 1
ATOM 674 N N . ALA A 1 92 ? 7.016 -0.580 9.814 1.00 95.56 92 ALA A N 1
ATOM 675 C CA . ALA A 1 92 ? 8.107 0.240 9.315 1.00 95.56 92 ALA A CA 1
ATOM 676 C C . ALA A 1 92 ? 9.114 -0.553 8.466 1.00 95.56 92 ALA A C 1
ATOM 678 O O . ALA A 1 92 ? 9.545 -0.069 7.424 1.00 95.56 92 ALA A O 1
ATOM 679 N N . VAL A 1 93 ? 9.439 -1.786 8.867 1.00 96.31 93 VAL A N 1
ATOM 680 C CA . VAL A 1 93 ? 10.321 -2.685 8.110 1.00 96.31 93 VAL A CA 1
ATOM 681 C C . VAL A 1 93 ? 9.700 -3.057 6.768 1.00 96.31 93 VAL A C 1
ATOM 683 O O . VAL A 1 93 ? 10.388 -2.986 5.751 1.00 96.31 93 VAL A O 1
ATOM 686 N N . ILE A 1 94 ? 8.408 -3.404 6.739 1.00 95.69 94 ILE A N 1
ATOM 687 C CA . ILE A 1 94 ? 7.699 -3.699 5.486 1.00 95.69 94 ILE A CA 1
ATOM 688 C C . ILE A 1 94 ? 7.703 -2.476 4.566 1.00 95.69 94 ILE A C 1
ATOM 690 O O . ILE A 1 94 ? 8.001 -2.612 3.383 1.00 95.69 94 ILE A O 1
ATOM 694 N N . LEU A 1 95 ? 7.421 -1.282 5.099 1.00 94.69 95 LEU A N 1
ATOM 695 C CA . LEU A 1 95 ? 7.442 -0.058 4.302 1.00 94.69 95 LEU A CA 1
ATOM 696 C C . LEU A 1 95 ? 8.851 0.270 3.788 1.00 94.69 95 LEU A C 1
ATOM 698 O O . LEU A 1 95 ? 8.998 0.618 2.626 1.00 94.69 95 LEU A O 1
ATOM 702 N N . GLY A 1 96 ? 9.895 0.093 4.601 1.00 94.06 96 GLY A N 1
ATOM 703 C CA . GLY A 1 96 ? 11.279 0.274 4.155 1.00 94.06 96 GLY A CA 1
ATOM 704 C C . GLY A 1 96 ? 11.671 -0.675 3.017 1.00 94.06 96 GLY A C 1
ATOM 705 O O . GLY A 1 96 ? 12.325 -0.254 2.068 1.00 94.06 96 GLY A O 1
ATOM 706 N N . HIS A 1 97 ? 11.205 -1.928 3.054 1.00 92.25 97 HIS A N 1
ATOM 707 C CA . HIS A 1 97 ? 11.388 -2.869 1.941 1.00 92.25 97 HIS A CA 1
ATOM 708 C C . HIS A 1 97 ? 10.579 -2.468 0.706 1.00 92.25 97 HIS A C 1
ATOM 710 O O . HIS A 1 97 ? 11.086 -2.563 -0.407 1.00 92.25 97 HIS A O 1
ATOM 716 N N . LEU A 1 98 ? 9.345 -1.988 0.884 1.00 89.75 98 LEU A N 1
ATOM 717 C CA . LEU A 1 98 ? 8.535 -1.460 -0.214 1.00 89.75 98 LEU A CA 1
ATOM 718 C C . LEU A 1 98 ? 9.229 -0.296 -0.926 1.00 89.75 98 LEU A C 1
ATOM 720 O O . LEU A 1 98 ? 9.151 -0.232 -2.148 1.00 89.75 98 LEU A O 1
ATOM 724 N N . VAL A 1 99 ? 9.938 0.571 -0.195 1.00 86.06 99 VAL A N 1
ATOM 725 C CA . VAL A 1 99 ? 10.730 1.674 -0.771 1.00 86.06 99 VAL A CA 1
ATOM 726 C C . VAL A 1 99 ? 11.882 1.140 -1.615 1.00 86.06 99 VAL A C 1
ATOM 728 O O . VAL A 1 99 ? 12.140 1.673 -2.690 1.00 86.06 99 VAL A O 1
ATOM 731 N N . GLY A 1 100 ? 12.527 0.060 -1.169 1.00 82.31 100 GLY A N 1
ATOM 732 C CA . GLY A 1 100 ? 13.550 -0.632 -1.951 1.00 82.31 100 GLY A CA 1
ATOM 733 C C . GLY A 1 100 ? 13.016 -1.233 -3.249 1.00 82.31 100 GLY A C 1
ATOM 734 O O . GLY A 1 100 ? 13.670 -1.133 -4.275 1.00 82.31 100 GLY A O 1
ATOM 735 N N . ILE A 1 101 ? 11.804 -1.795 -3.228 1.00 81.50 101 ILE A N 1
ATOM 736 C CA . ILE A 1 101 ? 11.157 -2.321 -4.440 1.00 81.50 101 ILE A CA 1
ATOM 737 C C . ILE A 1 101 ? 10.715 -1.167 -5.349 1.00 81.50 101 ILE A C 1
ATOM 739 O O . ILE A 1 101 ? 10.953 -1.181 -6.551 1.00 81.50 101 ILE A O 1
ATOM 743 N N . ARG A 1 102 ? 10.039 -0.160 -4.785 1.00 77.25 102 ARG A N 1
ATOM 744 C CA . ARG A 1 102 ? 9.582 1.040 -5.491 1.00 77.25 102 ARG A CA 1
ATOM 745 C C . ARG A 1 102 ? 9.671 2.268 -4.581 1.00 77.25 102 ARG A C 1
ATOM 747 O O . ARG A 1 102 ? 8.835 2.401 -3.678 1.00 77.25 102 ARG A O 1
ATOM 754 N N . PRO A 1 103 ? 10.567 3.233 -4.871 1.00 79.31 103 PRO A N 1
ATOM 755 C CA . PRO A 1 103 ? 10.729 4.446 -4.061 1.00 79.31 103 PRO A CA 1
ATOM 756 C C . PRO A 1 103 ? 9.439 5.257 -3.885 1.00 79.31 103 PRO A C 1
ATOM 758 O O . PRO A 1 103 ? 9.218 5.889 -2.855 1.00 79.31 103 PRO A O 1
ATOM 761 N N . ILE A 1 104 ? 8.526 5.162 -4.854 1.00 78.06 104 ILE A N 1
ATOM 762 C CA . ILE A 1 104 ? 7.202 5.797 -4.841 1.00 78.06 104 ILE A CA 1
ATOM 763 C C . ILE A 1 104 ? 6.354 5.464 -3.606 1.00 78.06 104 ILE A C 1
ATOM 765 O O . ILE A 1 104 ? 5.479 6.232 -3.208 1.00 78.06 104 ILE A O 1
ATOM 769 N N . THR A 1 105 ? 6.619 4.322 -2.970 1.00 83.19 105 THR A N 1
ATOM 770 C CA . THR A 1 105 ? 5.907 3.880 -1.769 1.00 83.19 105 THR A CA 1
ATOM 771 C C . THR A 1 105 ? 6.218 4.749 -0.547 1.00 83.19 105 THR A C 1
ATOM 773 O O . THR A 1 105 ? 5.476 4.690 0.432 1.00 83.19 105 THR A O 1
ATOM 776 N N . LEU A 1 106 ? 7.214 5.647 -0.615 1.00 84.25 106 LEU A N 1
ATOM 777 C CA . LEU A 1 106 ? 7.407 6.727 0.363 1.00 84.25 106 LEU A CA 1
ATOM 778 C C . LEU A 1 106 ? 6.142 7.579 0.543 1.00 84.25 106 LEU A C 1
ATOM 780 O O . LEU A 1 106 ? 5.842 8.026 1.652 1.00 84.25 106 LEU A O 1
ATOM 784 N N . LEU A 1 107 ? 5.346 7.736 -0.517 1.00 84.94 107 LEU A N 1
ATOM 785 C CA . LEU A 1 107 ? 4.078 8.464 -0.476 1.00 84.94 107 LEU A CA 1
ATOM 786 C C . LEU A 1 107 ? 3.000 7.757 0.362 1.00 84.94 107 LEU A C 1
ATOM 788 O O . LEU A 1 107 ? 1.980 8.365 0.679 1.00 84.94 107 LEU A O 1
ATOM 792 N N . LEU A 1 108 ? 3.225 6.506 0.781 1.00 88.88 108 LEU A N 1
ATOM 793 C CA . LEU A 1 108 ? 2.346 5.786 1.705 1.00 88.88 108 LEU A CA 1
ATOM 794 C C . LEU A 1 108 ? 2.600 6.156 3.175 1.00 88.88 108 LEU A C 1
ATOM 796 O O . LEU A 1 108 ? 1.771 5.833 4.026 1.00 88.88 108 LEU A O 1
ATOM 800 N N . ILE A 1 109 ? 3.702 6.846 3.510 1.00 91.50 109 ILE A N 1
ATOM 801 C CA . ILE A 1 109 ? 4.022 7.233 4.897 1.00 91.50 109 ILE A CA 1
ATOM 802 C C . ILE A 1 109 ? 2.895 8.074 5.530 1.00 91.50 109 ILE A C 1
ATOM 804 O O . ILE A 1 109 ? 2.448 7.716 6.626 1.00 91.50 109 ILE A O 1
ATOM 808 N N . PRO A 1 110 ? 2.373 9.144 4.892 1.00 92.00 110 PRO A N 1
ATOM 809 C CA . PRO A 1 110 ? 1.271 9.922 5.457 1.00 92.00 110 PRO A CA 1
ATOM 810 C C . PRO A 1 110 ? 0.017 9.073 5.689 1.00 92.00 110 PRO A C 1
ATOM 812 O O . PRO A 1 110 ? -0.598 9.159 6.752 1.00 92.00 110 PRO A O 1
ATOM 815 N N . ALA A 1 111 ? -0.323 8.199 4.737 1.00 92.81 111 ALA A N 1
ATOM 816 C CA . ALA A 1 111 ? -1.458 7.290 4.846 1.00 92.81 111 ALA A CA 1
ATOM 817 C C . ALA A 1 111 ? -1.293 6.322 6.030 1.00 92.81 111 ALA A C 1
ATOM 819 O O . ALA A 1 111 ? -2.186 6.207 6.871 1.00 92.81 111 ALA A O 1
ATOM 820 N N . ALA A 1 112 ? -0.120 5.696 6.160 1.00 92.56 112 ALA A N 1
ATOM 821 C CA . ALA A 1 112 ? 0.217 4.811 7.270 1.00 92.56 112 ALA A CA 1
ATOM 822 C C . ALA A 1 112 ? 0.135 5.531 8.625 1.00 92.56 112 ALA A C 1
ATOM 824 O O . ALA A 1 112 ? -0.439 4.995 9.572 1.00 92.56 112 ALA A O 1
ATOM 825 N N . LEU A 1 113 ? 0.632 6.768 8.722 1.00 92.69 113 LEU A N 1
ATOM 826 C CA . LEU A 1 113 ? 0.555 7.581 9.941 1.00 92.69 113 LEU A CA 1
ATOM 827 C C . LEU A 1 113 ? -0.885 7.963 10.309 1.00 92.69 113 LEU A C 1
ATOM 829 O O . LEU A 1 113 ? -1.241 7.960 11.494 1.00 92.69 113 LEU A O 1
ATOM 833 N N . VAL A 1 114 ? -1.720 8.278 9.313 1.00 91.56 114 VAL A N 1
ATOM 834 C CA . VAL A 1 114 ? -3.149 8.550 9.515 1.00 91.56 114 VAL A CA 1
ATOM 835 C C . VAL A 1 114 ? -3.866 7.287 9.977 1.00 91.56 114 VAL A C 1
ATOM 837 O O . VAL A 1 114 ? -4.619 7.357 10.947 1.00 91.56 114 VAL A O 1
ATOM 840 N N . LEU A 1 115 ? -3.604 6.130 9.372 1.00 90.25 115 LEU A N 1
ATOM 841 C CA . LEU A 1 115 ? -4.233 4.861 9.752 1.00 90.25 115 LEU A CA 1
ATOM 842 C C . LEU A 1 115 ? -3.758 4.357 11.123 1.00 90.25 115 LEU A C 1
ATOM 844 O O . LEU A 1 115 ? -4.555 3.826 11.896 1.00 90.25 115 LEU A O 1
ATOM 848 N N . MET A 1 116 ? -2.497 4.603 11.487 1.00 88.69 116 MET A N 1
ATOM 849 C CA . MET A 1 116 ? -1.919 4.133 12.743 1.00 88.69 116 MET A CA 1
ATOM 850 C C . MET A 1 116 ? -2.526 4.847 13.963 1.00 88.69 116 MET A C 1
ATOM 852 O O . MET A 1 116 ? -2.234 6.006 14.288 1.00 88.69 116 MET A O 1
ATOM 856 N N . ARG A 1 117 ? -3.382 4.144 14.708 1.00 80.44 117 ARG A N 1
ATOM 857 C CA . ARG A 1 117 ? -3.979 4.626 15.966 1.00 80.44 117 ARG A CA 1
ATOM 858 C C . ARG A 1 117 ? -2.979 4.490 17.126 1.00 80.44 117 ARG A C 1
ATOM 860 O O . ARG A 1 117 ? -3.052 3.569 17.931 1.00 80.44 117 ARG A O 1
ATOM 867 N N . GLY A 1 118 ? -2.005 5.404 17.186 1.00 78.00 118 GLY A N 1
ATOM 868 C CA . GLY A 1 118 ? -0.946 5.408 18.201 1.00 78.00 118 GLY A CA 1
ATOM 869 C C . GLY A 1 118 ? -0.516 6.796 18.687 1.00 78.00 118 GLY A C 1
ATOM 870 O O . GLY A 1 118 ? -0.817 7.809 18.050 1.00 78.00 118 GLY A O 1
ATOM 871 N N . SER A 1 119 ? 0.195 6.824 19.822 1.00 86.19 119 SER A N 1
ATOM 872 C CA . SER A 1 119 ? 0.772 8.037 20.419 1.00 86.19 119 SER A CA 1
ATOM 873 C C . SER A 1 119 ? 1.846 8.670 19.524 1.00 86.19 119 SER A C 1
ATOM 875 O O . SER A 1 119 ? 2.385 8.021 18.623 1.00 86.19 119 SER A O 1
ATOM 877 N N . LYS A 1 120 ? 2.209 9.932 19.797 1.00 89.75 120 LYS A N 1
ATOM 878 C CA . LYS A 1 120 ? 3.305 10.630 19.095 1.00 89.75 120 LYS A CA 1
ATOM 879 C C . LYS A 1 120 ? 4.616 9.837 19.143 1.00 89.75 120 LYS A C 1
ATOM 881 O O . LYS A 1 120 ? 5.288 9.718 18.127 1.00 89.75 120 LYS A O 1
ATOM 886 N N . VAL A 1 121 ? 4.920 9.223 20.289 1.00 90.19 121 VAL A N 1
ATOM 887 C CA . VAL A 1 121 ? 6.104 8.367 20.473 1.00 90.19 121 VAL A CA 1
ATOM 888 C C . VAL A 1 121 ? 6.071 7.168 19.528 1.00 90.19 121 VAL A C 1
ATOM 890 O O . VAL A 1 121 ? 7.068 6.861 18.892 1.00 90.19 121 VAL A O 1
ATOM 893 N N . MET A 1 122 ? 4.920 6.510 19.379 1.00 88.94 122 MET A N 1
ATOM 894 C CA . MET A 1 122 ? 4.787 5.394 18.440 1.00 88.94 122 MET A CA 1
ATOM 895 C C . MET A 1 122 ? 4.973 5.819 16.984 1.00 88.94 122 MET A C 1
ATOM 897 O O . MET A 1 122 ? 5.605 5.103 16.216 1.00 88.94 122 MET A O 1
ATOM 901 N N . ARG A 1 123 ? 4.441 6.986 16.609 1.00 91.44 123 ARG A N 1
ATOM 902 C CA . ARG A 1 123 ? 4.647 7.564 15.273 1.00 91.44 123 ARG A CA 1
ATOM 903 C C . ARG A 1 123 ? 6.114 7.881 15.021 1.00 91.44 123 ARG A C 1
ATOM 905 O O . ARG A 1 123 ? 6.607 7.566 13.948 1.00 91.44 123 ARG A O 1
ATOM 912 N N . ALA A 1 124 ? 6.813 8.419 16.017 1.00 92.88 124 ALA A N 1
ATOM 913 C CA . ALA A 1 124 ? 8.249 8.654 15.936 1.00 92.88 124 ALA A CA 1
ATOM 914 C C . ALA A 1 124 ? 9.041 7.343 15.801 1.00 92.88 124 ALA A C 1
ATOM 916 O O . ALA A 1 124 ? 9.922 7.268 14.954 1.00 92.88 124 ALA A O 1
ATOM 917 N N . ILE A 1 125 ? 8.687 6.297 16.563 1.00 94.25 125 ILE A N 1
ATOM 918 C CA . ILE A 1 125 ? 9.289 4.960 16.421 1.00 94.25 125 ILE A CA 1
ATOM 919 C C . ILE A 1 125 ? 9.063 4.428 15.007 1.00 94.25 125 ILE A C 1
ATOM 921 O O . ILE A 1 125 ? 10.017 4.007 14.371 1.00 94.25 125 ILE A O 1
ATOM 925 N N . PHE A 1 126 ? 7.830 4.487 14.496 1.00 95.19 126 PHE A N 1
ATOM 926 C CA . PHE A 1 126 ? 7.519 4.059 13.133 1.00 95.19 126 PHE A CA 1
ATOM 927 C C . PHE A 1 126 ? 8.376 4.805 12.106 1.00 95.19 126 PHE A C 1
ATOM 929 O O . PHE A 1 126 ? 9.079 4.162 11.338 1.00 95.19 126 PHE A O 1
ATOM 936 N N . VAL A 1 127 ? 8.380 6.142 12.127 1.00 95.75 127 VAL A N 1
ATOM 937 C CA . VAL A 1 127 ? 9.159 6.950 11.174 1.00 95.75 127 VAL A CA 1
ATOM 938 C C . VAL A 1 127 ? 10.651 6.646 11.291 1.00 95.75 127 VAL A C 1
ATOM 940 O O . VAL A 1 127 ? 11.287 6.361 10.283 1.00 95.75 127 VAL A O 1
ATOM 943 N N . GLY A 1 128 ? 11.204 6.629 12.507 1.00 96.50 128 GLY A N 1
ATOM 944 C CA . GLY A 1 128 ? 12.610 6.297 12.735 1.00 96.50 128 GLY A CA 1
ATOM 945 C C . GLY A 1 128 ? 12.968 4.900 12.226 1.00 96.50 128 GLY A C 1
ATOM 946 O O . GLY A 1 128 ? 13.976 4.728 11.549 1.00 96.50 128 GLY A O 1
ATOM 947 N N . SER A 1 129 ? 12.113 3.907 12.471 1.00 96.81 129 SER A N 1
ATOM 948 C CA . SER A 1 129 ? 12.296 2.555 11.946 1.00 96.81 129 SER A CA 1
ATOM 949 C C . SER A 1 129 ? 12.164 2.483 10.423 1.00 96.81 129 SER A C 1
ATOM 951 O O . SER A 1 129 ? 12.872 1.684 9.822 1.00 96.81 129 SER A O 1
ATOM 953 N N . VAL A 1 130 ? 11.320 3.306 9.785 1.00 96.38 130 VAL A N 1
ATOM 954 C CA . VAL A 1 130 ? 11.219 3.368 8.314 1.00 96.38 130 VAL A CA 1
ATOM 955 C C . VAL A 1 130 ? 12.533 3.883 7.738 1.00 96.38 130 VAL A C 1
ATOM 957 O O . VAL A 1 130 ? 13.074 3.251 6.837 1.00 96.38 130 VAL A O 1
ATOM 960 N N . LEU A 1 131 ? 13.079 4.972 8.297 1.00 95.19 131 LEU A N 1
ATOM 961 C CA . LEU A 1 131 ? 14.377 5.532 7.893 1.00 95.19 131 LEU A CA 1
ATOM 962 C C . LEU A 1 131 ? 15.494 4.484 7.980 1.00 95.19 131 LEU A C 1
ATOM 964 O O . LEU A 1 131 ? 16.263 4.318 7.036 1.00 95.19 131 LEU A O 1
ATOM 968 N N . VAL A 1 132 ? 15.552 3.742 9.089 1.00 96.81 132 VAL A N 1
ATOM 969 C CA . VAL A 1 132 ? 16.550 2.681 9.290 1.00 96.81 132 VAL A CA 1
ATOM 970 C C . VAL A 1 132 ? 16.330 1.513 8.330 1.00 96.81 132 VAL A C 1
ATOM 972 O O . VAL A 1 132 ? 17.290 0.999 7.773 1.00 96.81 132 VAL A O 1
ATOM 975 N N . ALA A 1 133 ? 15.085 1.090 8.111 1.00 96.00 133 ALA A N 1
ATOM 976 C CA . ALA A 1 133 ? 14.783 -0.047 7.246 1.00 96.00 133 ALA A CA 1
ATOM 977 C C . ALA A 1 133 ? 15.008 0.253 5.757 1.00 96.00 133 ALA A C 1
ATOM 979 O O . ALA A 1 133 ? 15.345 -0.660 5.006 1.00 96.00 133 ALA A O 1
ATOM 980 N N . MET A 1 134 ? 14.825 1.503 5.320 1.00 93.69 134 MET A N 1
ATOM 981 C CA . MET A 1 134 ? 15.079 1.884 3.929 1.00 93.69 134 MET A CA 1
ATOM 982 C C . MET A 1 134 ? 16.547 2.207 3.644 1.00 93.69 134 MET A C 1
ATOM 984 O O . MET A 1 134 ? 16.951 2.171 2.487 1.00 93.69 134 MET A O 1
ATOM 988 N N . SER A 1 135 ? 17.361 2.506 4.660 1.00 94.44 135 SER A N 1
ATOM 989 C CA . SER A 1 135 ? 18.744 2.942 4.440 1.00 94.44 135 SER A CA 1
ATOM 990 C C . SER A 1 135 ? 19.609 1.952 3.643 1.00 94.44 135 SER A C 1
ATOM 992 O O . SER A 1 135 ? 20.327 2.428 2.763 1.00 94.44 135 SER A O 1
ATOM 994 N N . PRO A 1 136 ? 19.523 0.612 3.816 1.00 92.94 136 PRO A N 1
ATOM 995 C CA . PRO A 1 136 ? 20.321 -0.309 3.006 1.00 92.94 136 PRO A CA 1
ATOM 996 C C . PRO A 1 136 ? 19.940 -0.237 1.526 1.00 92.94 136 PRO A C 1
ATOM 998 O O . PRO A 1 136 ? 20.809 -0.302 0.661 1.00 92.94 136 PRO A O 1
ATOM 1001 N N . TRP A 1 137 ? 18.649 -0.044 1.241 1.00 89.81 137 TRP A N 1
ATOM 1002 C CA . TRP A 1 137 ? 18.131 0.101 -0.117 1.00 89.81 137 TRP A CA 1
ATOM 1003 C C . TRP A 1 137 ? 18.576 1.410 -0.756 1.00 89.81 137 TRP A C 1
ATOM 1005 O O . TRP A 1 137 ? 19.040 1.401 -1.888 1.00 89.81 137 TRP A O 1
ATOM 1015 N N . LEU A 1 138 ? 18.513 2.519 -0.016 1.00 86.25 138 LEU A N 1
ATOM 1016 C CA . LEU A 1 138 ? 18.982 3.820 -0.494 1.00 86.25 138 LEU A CA 1
ATOM 1017 C C . LEU A 1 138 ? 20.485 3.808 -0.801 1.00 86.25 138 LEU A C 1
ATOM 1019 O O . LEU A 1 138 ? 20.907 4.351 -1.819 1.00 86.25 138 LEU A O 1
ATOM 1023 N N . VAL A 1 139 ? 21.292 3.159 0.044 1.00 91.69 139 VAL A N 1
ATOM 1024 C CA . VAL A 1 139 ? 22.732 2.989 -0.205 1.00 91.69 139 VAL A CA 1
ATOM 1025 C C . VAL A 1 139 ? 22.963 2.130 -1.445 1.00 91.69 139 VAL A C 1
ATOM 1027 O O . VAL A 1 139 ? 23.728 2.532 -2.319 1.00 91.69 139 VAL A O 1
ATOM 1030 N N . ALA A 1 140 ? 22.280 0.988 -1.557 1.00 87.06 140 ALA A N 1
ATOM 1031 C CA . ALA A 1 140 ? 22.405 0.106 -2.712 1.00 87.06 140 ALA A CA 1
ATOM 1032 C C . ALA A 1 140 ? 21.981 0.802 -4.017 1.00 87.06 140 ALA A C 1
ATOM 1034 O O . ALA A 1 140 ? 22.693 0.707 -5.009 1.00 87.06 140 ALA A O 1
ATOM 1035 N N . HIS A 1 141 ? 20.877 1.554 -4.013 1.00 80.94 141 HIS A N 1
ATOM 1036 C CA . HIS A 1 141 ? 20.434 2.350 -5.162 1.00 80.94 141 HIS A CA 1
ATOM 1037 C C . HIS A 1 141 ? 21.423 3.460 -5.508 1.00 80.94 141 HIS A C 1
ATOM 1039 O O . HIS A 1 141 ? 21.768 3.623 -6.673 1.00 80.94 141 HIS A O 1
ATOM 1045 N N . GLY A 1 142 ? 21.943 4.179 -4.510 1.00 84.75 142 GLY A N 1
ATOM 1046 C CA . GLY A 1 142 ? 22.956 5.210 -4.731 1.00 84.75 142 GLY A CA 1
ATOM 1047 C C . GLY A 1 142 ? 24.228 4.644 -5.364 1.00 84.75 142 GLY A C 1
ATOM 1048 O O . GLY A 1 142 ? 24.783 5.251 -6.273 1.00 84.75 142 GLY A O 1
ATOM 1049 N N . GLN A 1 143 ? 24.653 3.453 -4.939 1.00 88.44 143 GLN A N 1
ATOM 1050 C CA . GLN A 1 143 ? 25.804 2.755 -5.514 1.00 88.44 143 GLN A CA 1
ATOM 1051 C C . GLN A 1 143 ? 25.522 2.191 -6.913 1.00 88.44 143 GLN A C 1
ATOM 1053 O O . GLN A 1 143 ? 26.396 2.246 -7.772 1.00 88.44 143 GLN A O 1
ATOM 1058 N N . ALA A 1 144 ? 24.327 1.644 -7.144 1.00 82.06 144 ALA A N 1
ATOM 1059 C CA . ALA A 1 144 ? 23.972 0.989 -8.401 1.00 82.06 144 ALA A CA 1
ATOM 1060 C C . ALA A 1 144 ? 23.603 1.978 -9.516 1.00 82.06 144 ALA A C 1
ATOM 1062 O O . ALA A 1 144 ? 23.936 1.747 -10.675 1.00 82.06 144 ALA A O 1
ATOM 1063 N N . PHE A 1 145 ? 22.913 3.066 -9.173 1.00 77.94 145 PHE A N 1
ATOM 1064 C CA . PHE A 1 145 ? 22.293 3.989 -10.128 1.00 77.94 145 PHE A CA 1
ATOM 1065 C C . PHE A 1 145 ? 22.816 5.426 -10.019 1.00 77.94 145 PHE A C 1
ATOM 1067 O O . PHE A 1 145 ? 22.356 6.300 -10.746 1.00 77.94 145 PHE A O 1
ATOM 1074 N N . GLY A 1 146 ? 23.740 5.707 -9.096 1.00 82.19 146 GLY A N 1
ATOM 1075 C CA . GLY A 1 146 ? 24.257 7.058 -8.845 1.00 82.19 146 GLY A CA 1
ATOM 1076 C C . GLY A 1 146 ? 23.291 7.976 -8.084 1.00 82.19 146 GLY A C 1
ATOM 1077 O O . GLY A 1 146 ? 23.684 9.061 -7.663 1.00 82.19 146 GLY A O 1
ATOM 1078 N N . ASN A 1 147 ? 22.045 7.550 -7.855 1.00 78.62 147 ASN A N 1
ATOM 1079 C CA . ASN A 1 147 ? 21.042 8.285 -7.092 1.00 78.62 147 ASN A CA 1
ATOM 1080 C C . ASN A 1 147 ? 20.216 7.313 -6.229 1.00 78.62 147 ASN A C 1
ATOM 1082 O O . ASN A 1 147 ? 19.700 6.310 -6.708 1.00 78.62 147 ASN A O 1
ATOM 1086 N N . ALA A 1 148 ? 20.094 7.617 -4.935 1.00 78.38 148 ALA A N 1
ATOM 1087 C CA . ALA A 1 148 ? 19.462 6.748 -3.942 1.00 78.38 148 ALA A CA 1
ATOM 1088 C C . ALA A 1 148 ? 17.936 6.605 -4.093 1.00 78.38 148 ALA A C 1
ATOM 1090 O O . ALA A 1 148 ? 17.357 5.626 -3.619 1.00 78.38 148 ALA A O 1
ATOM 1091 N N . VAL A 1 149 ? 17.275 7.582 -4.717 1.00 73.38 149 VAL A N 1
ATOM 1092 C CA . VAL A 1 149 ? 15.805 7.652 -4.824 1.00 73.38 149 VAL A CA 1
ATOM 1093 C C . VAL A 1 149 ? 15.300 7.551 -6.261 1.00 73.38 149 VAL A C 1
ATOM 1095 O O . VAL A 1 149 ? 14.091 7.580 -6.485 1.00 73.38 149 VAL A O 1
ATOM 1098 N N . HIS A 1 150 ? 16.209 7.405 -7.223 1.00 67.00 150 HIS A N 1
ATOM 1099 C CA . HIS A 1 150 ? 15.895 7.333 -8.644 1.00 67.00 150 HIS A CA 1
ATOM 1100 C C . HIS A 1 150 ? 16.204 5.943 -9.193 1.00 67.00 150 HIS A C 1
ATOM 1102 O O . HIS A 1 150 ? 17.226 5.353 -8.851 1.00 67.00 150 HIS A O 1
ATOM 1108 N N . HIS A 1 151 ? 15.325 5.423 -10.047 1.00 61.28 151 HIS A N 1
ATOM 1109 C CA . HIS A 1 151 ? 15.527 4.137 -10.707 1.00 61.28 151 HIS A CA 1
ATOM 1110 C C . HIS A 1 151 ? 15.462 4.337 -12.230 1.00 61.28 151 HIS A C 1
ATOM 1112 O O . HIS A 1 151 ? 14.402 4.730 -12.719 1.00 61.28 151 HIS A O 1
ATOM 1118 N N . PRO A 1 152 ? 16.521 4.021 -13.001 1.00 60.94 152 PRO A N 1
ATOM 1119 C CA . PRO A 1 152 ? 16.578 4.282 -14.445 1.00 60.94 152 PRO A CA 1
ATOM 1120 C C . PRO A 1 152 ? 15.462 3.604 -15.245 1.00 60.94 152 PRO A C 1
ATOM 1122 O O . PRO A 1 152 ? 15.007 4.133 -16.244 1.00 60.94 152 PRO A O 1
ATOM 1125 N N . ALA A 1 153 ? 14.938 2.461 -14.785 1.00 54.25 153 ALA A N 1
ATOM 1126 C CA . ALA A 1 153 ? 13.782 1.819 -15.435 1.00 54.25 153 ALA A CA 1
ATOM 1127 C C . ALA A 1 153 ? 12.462 2.619 -15.334 1.00 54.25 153 ALA A C 1
ATOM 1129 O O . ALA A 1 153 ? 11.449 2.191 -15.886 1.00 54.25 153 ALA A O 1
ATOM 1130 N N . LEU A 1 154 ? 12.447 3.740 -14.604 1.00 51.56 154 LEU A N 1
ATOM 1131 C CA . LEU A 1 154 ? 11.353 4.714 -14.610 1.00 51.56 154 LEU A CA 1
ATOM 1132 C C . LEU A 1 154 ? 11.554 5.803 -15.680 1.00 51.56 154 LEU A C 1
ATOM 1134 O O . LEU A 1 154 ? 10.603 6.514 -15.988 1.00 51.56 154 LEU A O 1
ATOM 1138 N 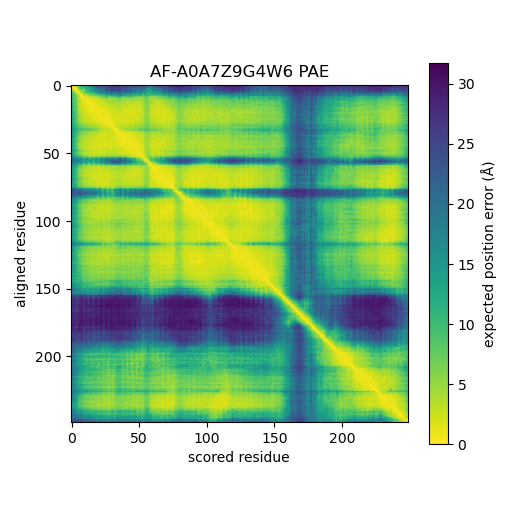N . GLU A 1 155 ? 12.743 5.902 -16.281 1.00 54.31 155 GLU A N 1
ATOM 1139 C CA . GLU A 1 155 ? 13.025 6.728 -17.458 1.00 54.31 155 GLU A CA 1
ATOM 1140 C C . GLU A 1 155 ? 12.569 5.971 -18.715 1.00 54.31 155 GLU A C 1
ATOM 1142 O O . GLU A 1 155 ? 13.364 5.405 -19.465 1.00 54.31 155 GLU A O 1
ATOM 1147 N N . TYR A 1 156 ? 11.258 5.888 -18.942 1.00 42.41 156 TYR A N 1
ATOM 1148 C CA . TYR A 1 156 ? 10.768 5.433 -20.243 1.00 42.41 156 TYR A CA 1
ATOM 1149 C C . TYR A 1 156 ? 11.095 6.502 -21.289 1.00 42.41 156 TYR A C 1
ATOM 1151 O O . TYR A 1 156 ? 10.690 7.655 -21.165 1.00 42.41 156 TYR A O 1
ATOM 1159 N N . GLY A 1 157 ? 11.876 6.104 -22.294 1.00 42.03 157 GLY A N 1
ATOM 1160 C CA . GLY A 1 157 ? 12.458 6.987 -23.294 1.00 42.03 157 GLY A CA 1
ATOM 1161 C C . GLY A 1 157 ? 11.451 7.883 -24.011 1.00 42.03 157 GLY A C 1
ATOM 1162 O O . GLY A 1 157 ? 10.663 7.415 -24.825 1.00 42.03 157 GLY A O 1
ATOM 1163 N N . HIS A 1 158 ? 11.595 9.185 -23.790 1.00 36.88 158 HIS A N 1
ATOM 1164 C CA . HIS A 1 158 ? 11.496 10.196 -24.832 1.00 36.88 158 HIS A CA 1
ATOM 1165 C C . HIS A 1 158 ? 12.649 11.182 -24.637 1.00 36.88 158 HIS A C 1
ATOM 1167 O O . HIS A 1 158 ? 12.947 11.602 -23.519 1.00 36.88 158 HIS A O 1
ATOM 1173 N N . GLU A 1 159 ? 13.344 11.483 -25.731 1.00 37.00 159 GLU A N 1
ATOM 1174 C CA . GLU A 1 159 ? 14.497 12.376 -25.771 1.00 37.00 159 GLU A CA 1
ATOM 1175 C C . GLU A 1 159 ? 14.152 13.747 -25.156 1.00 37.00 159 GLU A C 1
ATOM 1177 O O . GLU A 1 159 ? 13.260 14.448 -25.625 1.00 37.00 159 GLU A O 1
ATOM 1182 N N . THR A 1 160 ? 14.882 14.103 -24.091 1.00 44.06 160 THR A N 1
ATOM 1183 C CA . THR A 1 160 ? 15.115 15.456 -23.544 1.00 44.06 160 THR A CA 1
ATOM 1184 C C . THR A 1 160 ? 13.927 16.420 -23.449 1.00 44.06 160 THR A C 1
ATOM 1186 O O . THR A 1 160 ? 13.637 17.134 -24.406 1.00 44.06 160 THR A O 1
ATOM 1189 N N . GLN A 1 161 ? 13.372 16.610 -22.243 1.00 40.34 161 GLN A N 1
ATOM 1190 C CA . GLN A 1 161 ? 12.710 17.871 -21.870 1.00 40.34 161 GLN A CA 1
ATOM 1191 C C . GLN A 1 161 ? 13.075 18.277 -20.432 1.00 40.34 161 GLN A C 1
ATOM 1193 O O . GLN A 1 161 ? 12.744 17.607 -19.458 1.00 40.34 161 GLN A O 1
ATOM 1198 N N . THR A 1 162 ? 13.822 19.374 -20.324 1.00 33.91 162 THR A N 1
ATOM 1199 C CA . THR A 1 162 ? 14.324 1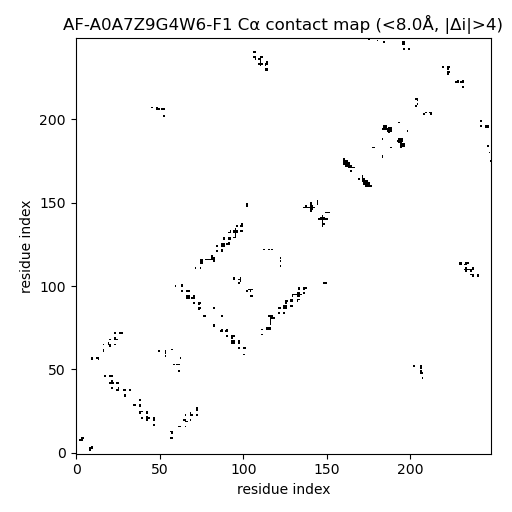9.999 -19.096 1.00 33.91 162 THR A CA 1
ATOM 1200 C C . THR A 1 162 ? 13.480 21.224 -18.780 1.00 33.91 162 THR A C 1
ATOM 1202 O O . THR A 1 162 ? 13.441 22.164 -19.570 1.00 33.91 162 THR A O 1
ATOM 1205 N N . LEU A 1 163 ? 12.859 21.267 -17.604 1.00 40.31 163 LEU A N 1
ATOM 1206 C CA . LEU A 1 163 ? 12.257 22.488 -17.080 1.00 40.31 163 LEU A CA 1
ATOM 1207 C C . LEU A 1 163 ? 12.550 22.597 -15.588 1.00 40.31 163 LEU A C 1
ATOM 1209 O O . LEU A 1 163 ? 12.021 21.815 -14.805 1.00 40.31 163 LEU A O 1
ATOM 1213 N N . LEU A 1 164 ? 13.345 23.628 -15.268 1.00 35.88 164 LEU A N 1
ATOM 1214 C CA . LEU A 1 164 ? 13.619 24.277 -13.974 1.00 35.88 164 LEU A CA 1
ATOM 1215 C C . LEU A 1 164 ? 15.101 24.232 -13.587 1.00 35.88 164 LEU A C 1
ATOM 1217 O O . LEU A 1 164 ? 15.537 23.471 -12.729 1.00 35.88 164 LEU A O 1
ATOM 1221 N N . THR A 1 165 ? 15.867 25.118 -14.223 1.00 36.69 165 THR A N 1
ATOM 1222 C CA . THR A 1 165 ? 17.296 25.332 -13.964 1.00 36.69 165 THR A CA 1
ATOM 1223 C C . THR A 1 165 ? 17.577 26.283 -12.796 1.00 36.69 165 THR A C 1
ATOM 1225 O O . THR A 1 165 ? 18.736 26.505 -12.478 1.00 36.69 165 THR A O 1
ATOM 1228 N N . GLU A 1 166 ? 16.564 26.853 -12.136 1.00 41.47 166 GLU A N 1
ATOM 1229 C CA . GLU A 1 166 ? 16.789 27.898 -11.126 1.00 41.47 166 GLU A CA 1
ATOM 1230 C C . GLU A 1 166 ? 15.918 27.681 -9.881 1.00 41.47 166 GLU A C 1
ATOM 1232 O O . GLU A 1 166 ? 14.893 28.330 -9.677 1.00 41.47 166 GLU A O 1
ATOM 1237 N N . THR A 1 167 ? 16.332 26.748 -9.017 1.00 42.78 167 THR A N 1
ATOM 1238 C CA . THR A 1 167 ? 15.979 26.807 -7.591 1.00 42.78 167 THR A CA 1
ATOM 1239 C C . THR A 1 167 ? 17.170 27.378 -6.812 1.00 42.78 167 THR A C 1
ATOM 1241 O O . THR A 1 167 ? 18.312 27.061 -7.143 1.00 42.78 167 THR A O 1
ATOM 1244 N N . PRO A 1 168 ? 16.955 28.177 -5.749 1.00 42.41 168 PRO A N 1
ATOM 1245 C CA . PRO A 1 168 ? 18.039 28.795 -4.969 1.00 42.41 168 PRO A CA 1
ATOM 1246 C C . PRO A 1 168 ? 18.942 27.802 -4.203 1.00 42.41 168 PRO A C 1
ATOM 1248 O O . PRO A 1 168 ? 19.802 28.222 -3.436 1.00 42.41 168 PRO A O 1
ATOM 1251 N N . LEU A 1 169 ? 18.739 26.493 -4.388 1.00 39.41 169 LEU A N 1
ATOM 1252 C CA . LEU A 1 169 ? 19.472 25.390 -3.760 1.00 39.41 169 LEU A CA 1
ATOM 1253 C C . LEU A 1 169 ? 20.172 24.473 -4.784 1.00 39.41 169 LEU A C 1
ATOM 1255 O O . LEU A 1 169 ? 20.616 23.397 -4.399 1.00 39.41 169 LEU A O 1
ATOM 1259 N N . GLU A 1 170 ? 20.237 24.862 -6.066 1.00 33.09 170 GLU A N 1
ATOM 1260 C CA . GLU A 1 170 ? 20.880 24.091 -7.153 1.00 33.09 170 GLU A CA 1
ATOM 1261 C C . GLU A 1 170 ? 20.412 22.623 -7.263 1.00 33.09 170 GLU A C 1
ATOM 1263 O O . GLU A 1 170 ? 21.131 21.749 -7.741 1.00 33.09 170 GLU A O 1
ATOM 1268 N N . MET A 1 171 ? 19.179 22.324 -6.844 1.00 34.47 171 MET A N 1
ATOM 1269 C CA . MET A 1 171 ? 18.579 21.012 -7.077 1.00 34.47 171 MET A CA 1
ATOM 1270 C C . MET A 1 171 ? 17.894 21.022 -8.445 1.00 34.47 171 MET A C 1
ATOM 1272 O O . MET A 1 171 ? 16.915 21.747 -8.642 1.00 34.47 171 MET A O 1
ATOM 1276 N N . SER A 1 172 ? 18.413 20.236 -9.390 1.00 36.72 172 SER A N 1
ATOM 1277 C CA . SER A 1 172 ? 17.824 20.049 -10.716 1.00 36.72 172 SER A CA 1
ATOM 1278 C C . SER A 1 172 ? 16.745 18.963 -10.685 1.00 36.72 172 SER A C 1
ATOM 1280 O O . SER A 1 172 ? 16.938 17.876 -10.141 1.00 36.72 172 SER A O 1
ATOM 1282 N N . PHE A 1 173 ? 15.593 19.263 -11.283 1.00 35.41 173 PHE A N 1
ATOM 1283 C CA . PHE A 1 173 ? 14.508 18.310 -11.506 1.00 35.41 173 PHE A CA 1
ATOM 1284 C C . PHE A 1 173 ? 14.153 18.302 -12.996 1.00 35.41 173 PHE A C 1
ATOM 1286 O O . PHE A 1 173 ? 14.067 19.353 -1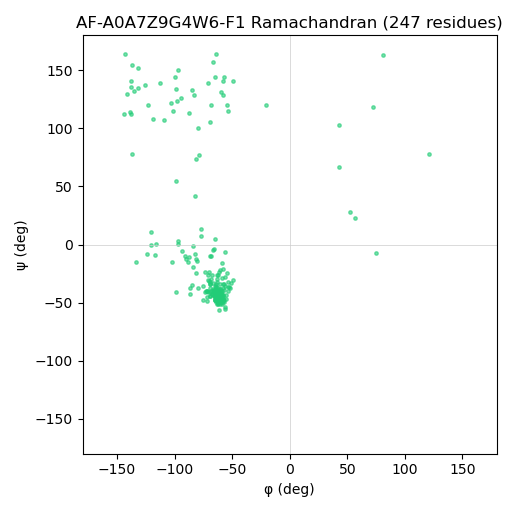3.627 1.00 35.41 173 PHE A O 1
ATOM 1293 N N . THR A 1 174 ? 13.946 17.114 -13.558 1.00 33.38 174 THR A N 1
ATOM 1294 C CA . THR A 1 174 ? 13.525 16.922 -14.954 1.00 33.38 174 THR A CA 1
ATOM 1295 C C . THR A 1 174 ? 11.997 16.795 -14.991 1.00 33.38 174 THR A C 1
ATOM 1297 O O . THR A 1 174 ? 11.442 15.982 -14.253 1.00 33.38 174 THR A O 1
ATOM 1300 N N . PHE A 1 175 ? 11.310 17.608 -15.802 1.00 36.38 175 PHE A N 1
ATOM 1301 C CA . PHE A 1 175 ? 9.841 17.682 -15.883 1.00 36.38 175 PHE A CA 1
ATOM 1302 C C . PHE A 1 175 ? 9.370 17.794 -17.344 1.00 36.38 175 PHE A C 1
ATOM 1304 O O . PHE A 1 175 ? 9.972 18.529 -18.127 1.00 36.38 175 PHE A O 1
ATOM 1311 N N . HIS A 1 176 ? 8.274 17.108 -17.689 1.00 38.91 176 HIS A N 1
ATOM 1312 C CA . HIS A 1 176 ? 7.689 17.041 -19.036 1.00 38.91 176 HIS A CA 1
ATOM 1313 C C . HIS A 1 176 ? 6.512 18.027 -19.215 1.00 38.91 176 HIS A C 1
ATOM 1315 O O . HIS A 1 176 ? 5.546 17.950 -18.456 1.00 38.91 176 HIS A O 1
ATOM 1321 N N . PRO A 1 177 ? 6.544 18.937 -20.208 1.00 33.31 177 PRO A N 1
ATOM 1322 C CA . PRO A 1 177 ? 5.397 19.765 -20.574 1.00 33.31 177 PRO A CA 1
ATOM 1323 C C . PRO A 1 177 ? 4.670 19.253 -21.829 1.00 33.31 177 PRO A C 1
ATOM 1325 O O . PRO A 1 177 ? 5.158 19.411 -22.945 1.00 33.31 177 PRO A O 1
ATOM 1328 N N . LEU A 1 178 ? 3.426 18.811 -21.678 1.00 33.81 178 LEU A N 1
ATOM 1329 C CA . LEU A 1 178 ? 2.390 19.067 -22.678 1.00 33.81 178 LEU A CA 1
ATOM 1330 C C . LEU A 1 178 ? 1.132 19.598 -21.963 1.00 33.81 178 LEU A C 1
ATOM 1332 O O . LEU A 1 178 ? 0.964 19.509 -20.750 1.00 33.81 178 LEU A O 1
ATOM 1336 N N . ASN A 1 179 ? 0.356 20.391 -22.696 1.00 34.28 179 ASN A N 1
ATOM 1337 C CA . ASN A 1 179 ? -0.413 21.507 -22.150 1.00 34.28 179 ASN A CA 1
ATOM 1338 C C . ASN A 1 179 ? -1.623 21.098 -21.280 1.00 34.28 179 ASN A C 1
ATOM 1340 O O . ASN A 1 179 ? -2.442 20.275 -21.674 1.00 34.28 179 ASN A O 1
ATOM 1344 N N . TYR A 1 180 ? -1.796 21.832 -20.170 1.00 31.92 180 TYR A N 1
ATOM 1345 C CA . TYR A 1 180 ? -2.850 21.756 -19.140 1.00 31.92 180 TYR A CA 1
ATOM 1346 C C . TYR A 1 180 ? -2.789 20.541 -18.185 1.00 31.92 180 TYR A C 1
ATOM 1348 O O . TYR A 1 180 ? -3.072 19.421 -18.605 1.00 31.92 180 TYR A O 1
ATOM 1356 N N . PRO A 1 181 ? -2.618 20.755 -16.856 1.00 41.00 181 PRO A N 1
ATOM 1357 C CA . PRO A 1 181 ? -2.438 19.682 -15.861 1.00 41.00 181 PRO A CA 1
ATOM 1358 C C . PRO A 1 181 ? -3.659 18.762 -15.674 1.00 41.00 181 PRO A C 1
ATOM 1360 O O . PRO A 1 181 ? -3.598 17.793 -14.925 1.00 41.00 181 PRO A O 1
ATOM 1363 N N . PHE A 1 182 ? -4.773 19.056 -16.349 1.00 45.03 182 PHE A N 1
ATOM 1364 C CA . PHE A 1 182 ? -5.977 18.232 -16.346 1.00 45.03 182 PHE A CA 1
ATOM 1365 C C . PHE A 1 182 ? -6.427 17.804 -17.746 1.00 45.03 182 PHE A C 1
ATOM 1367 O O . PHE A 1 182 ? -7.355 17.020 -17.827 1.00 45.03 182 PHE A O 1
ATOM 1374 N N . ALA A 1 183 ? -5.849 18.292 -18.849 1.00 40.75 183 ALA A N 1
ATOM 1375 C CA . ALA A 1 183 ? -6.378 17.982 -20.183 1.00 40.75 183 ALA A CA 1
ATOM 1376 C C . ALA A 1 183 ? -5.806 16.671 -20.740 1.00 40.75 183 ALA A C 1
ATOM 1378 O O . ALA A 1 183 ? -6.563 15.845 -21.243 1.00 40.75 183 ALA A O 1
ATOM 1379 N N . GLU A 1 184 ? -4.505 16.421 -20.581 1.00 43.06 184 GLU A N 1
ATOM 1380 C CA . GLU A 1 184 ? -3.864 15.184 -21.058 1.00 43.06 184 GLU A CA 1
ATOM 1381 C C . GLU A 1 184 ? -4.277 13.941 -20.274 1.00 43.06 184 GLU A C 1
ATOM 1383 O O . GLU A 1 184 ? -4.477 12.879 -20.848 1.00 43.06 184 GLU A O 1
ATOM 1388 N N . GLN A 1 185 ? -4.572 14.068 -18.980 1.00 48.72 185 GLN A N 1
ATOM 1389 C CA . GLN A 1 185 ? -5.153 12.959 -18.215 1.00 48.72 185 GLN A CA 1
ATOM 1390 C C . GLN A 1 185 ? -6.513 12.505 -18.772 1.00 48.72 185 GLN A C 1
ATOM 1392 O O . GLN A 1 185 ? -6.925 11.375 -18.507 1.00 48.72 185 GLN A O 1
ATOM 1397 N N . TRP A 1 186 ? -7.199 13.380 -19.523 1.00 44.75 186 TRP A N 1
ATOM 1398 C CA . TRP A 1 186 ? -8.501 13.159 -20.161 1.00 44.75 186 TRP A CA 1
ATOM 1399 C C . TRP A 1 186 ? -8.382 12.875 -21.665 1.00 44.75 186 TRP A C 1
ATOM 1401 O O . TRP A 1 186 ? -9.333 12.384 -22.275 1.00 44.75 186 TRP A O 1
ATOM 1411 N N . LEU A 1 187 ? -7.225 13.150 -22.266 1.00 42.94 187 LEU A N 1
ATOM 1412 C CA . LEU A 1 187 ? -6.940 12.960 -23.681 1.00 42.94 187 LEU A CA 1
ATOM 1413 C C . LEU A 1 187 ? -5.973 11.783 -23.824 1.00 42.94 187 LEU A C 1
ATOM 1415 O O . LEU A 1 187 ? -4.811 11.872 -23.465 1.00 42.94 187 LEU A O 1
ATOM 1419 N N . ARG A 1 188 ? -6.506 10.661 -24.322 1.00 46.34 188 ARG A N 1
ATOM 1420 C CA . ARG A 1 188 ? -5.813 9.393 -24.624 1.00 46.34 188 ARG A CA 1
ATOM 1421 C C . ARG A 1 188 ? -4.287 9.526 -24.803 1.00 46.34 188 ARG A C 1
ATOM 1423 O O . ARG A 1 188 ? -3.865 10.135 -25.787 1.00 46.34 188 ARG A O 1
ATOM 1430 N N . PRO A 1 189 ? -3.469 8.838 -23.989 1.00 47.38 189 PRO A N 1
ATOM 1431 C CA . PRO A 1 189 ? -2.094 8.551 -24.372 1.00 47.38 189 PRO A CA 1
ATOM 1432 C C . PRO A 1 189 ? -2.088 7.784 -25.705 1.00 47.38 189 PRO A C 1
ATOM 1434 O O . PRO A 1 189 ? -2.945 6.917 -25.900 1.00 47.38 189 PRO A O 1
ATOM 1437 N N . PRO A 1 190 ? -1.119 8.010 -26.608 1.00 47.50 190 PRO A N 1
ATOM 1438 C CA . PRO A 1 190 ? -1.079 7.364 -27.926 1.00 47.50 190 PRO A CA 1
ATOM 1439 C C . PRO A 1 190 ? -1.062 5.824 -27.867 1.00 47.50 190 PRO A C 1
ATOM 1441 O O . PRO A 1 190 ? -1.458 5.165 -28.825 1.00 47.50 190 PRO A O 1
ATOM 1444 N N . ALA A 1 191 ? -0.665 5.242 -26.731 1.00 50.28 191 ALA A N 1
ATOM 1445 C CA . ALA A 1 191 ? -0.644 3.799 -26.501 1.00 50.28 191 ALA A CA 1
ATOM 1446 C C . ALA A 1 191 ? -1.966 3.204 -25.968 1.00 50.28 191 ALA A C 1
ATOM 1448 O O . ALA A 1 191 ? -2.094 1.979 -25.915 1.00 50.28 191 ALA A O 1
ATOM 1449 N N . HIS A 1 192 ? -2.945 4.020 -25.550 1.00 49.72 192 HIS A N 1
ATOM 1450 C CA . HIS A 1 192 ? -4.142 3.526 -24.862 1.00 49.72 192 HIS A CA 1
ATOM 1451 C C . HIS A 1 192 ? -5.448 4.191 -25.337 1.00 49.72 192 HIS A C 1
ATOM 1453 O O . HIS A 1 192 ? -5.541 5.412 -25.445 1.00 49.72 192 HIS A O 1
ATOM 1459 N N . PRO A 1 193 ? -6.525 3.411 -25.561 1.00 58.38 193 PRO A N 1
ATOM 1460 C CA . PRO A 1 193 ? -7.795 3.929 -26.072 1.00 58.38 193 PRO A CA 1
ATOM 1461 C C . PRO A 1 193 ? -8.643 4.666 -25.020 1.00 58.38 193 PRO A C 1
ATOM 1463 O O . PRO A 1 193 ? -9.777 5.050 -25.326 1.00 58.38 193 PRO A O 1
ATOM 1466 N N . TYR A 1 194 ? -8.129 4.902 -23.812 1.00 62.09 194 TYR A N 1
ATOM 1467 C CA . TYR A 1 194 ? -8.858 5.546 -22.719 1.00 62.09 194 TYR A CA 1
ATOM 1468 C C . TYR A 1 194 ? -7.977 6.573 -21.982 1.00 62.09 194 TYR A C 1
ATOM 1470 O O . TYR A 1 194 ? -6.756 6.418 -21.976 1.00 62.09 194 TYR A O 1
ATOM 1478 N N . PRO A 1 195 ? -8.588 7.588 -21.344 1.00 63.16 195 PRO A N 1
ATOM 1479 C CA . PRO A 1 195 ? -7.932 8.496 -20.400 1.00 63.16 195 PRO A CA 1
ATOM 1480 C C . PRO A 1 195 ? -7.122 7.771 -19.312 1.00 63.16 195 PRO A C 1
ATOM 1482 O O . PRO A 1 195 ? -7.575 6.758 -18.768 1.00 63.16 195 PRO A O 1
ATOM 1485 N N . THR A 1 196 ? -5.951 8.295 -18.944 1.00 59.88 196 THR A N 1
ATOM 1486 C CA . THR A 1 196 ? -5.043 7.647 -17.977 1.00 59.88 196 THR A CA 1
ATOM 1487 C C . THR A 1 196 ? -5.665 7.512 -16.586 1.00 59.88 196 THR A C 1
ATOM 1489 O O . THR A 1 196 ? -5.459 6.513 -15.897 1.00 59.88 196 THR A O 1
ATOM 1492 N N . ASN A 1 197 ? -6.516 8.463 -16.195 1.00 62.88 197 ASN A N 1
ATOM 1493 C CA . ASN A 1 197 ? -7.275 8.417 -14.942 1.00 62.88 197 ASN A CA 1
ATOM 1494 C C . ASN A 1 197 ? -8.339 7.297 -14.908 1.00 62.88 197 ASN A C 1
ATOM 1496 O O . ASN A 1 197 ? -8.669 6.800 -13.830 1.00 62.88 197 ASN A O 1
ATOM 1500 N N . LEU A 1 198 ? -8.852 6.869 -16.068 1.00 68.69 198 LEU A N 1
ATOM 1501 C CA . LEU A 1 198 ? -9.799 5.757 -16.199 1.00 68.69 198 LEU A CA 1
ATOM 1502 C C . LEU A 1 198 ? -9.107 4.405 -16.358 1.00 68.69 198 LEU A C 1
ATOM 1504 O O . LEU A 1 198 ? -9.750 3.377 -16.155 1.00 68.69 198 LEU A O 1
ATOM 1508 N N . ARG A 1 199 ? -7.807 4.386 -16.662 1.00 67.69 199 ARG A N 1
ATOM 1509 C CA . ARG A 1 199 ? -7.044 3.153 -16.870 1.00 67.69 199 ARG A CA 1
ATOM 1510 C C . ARG A 1 199 ? -7.126 2.213 -15.672 1.00 67.69 1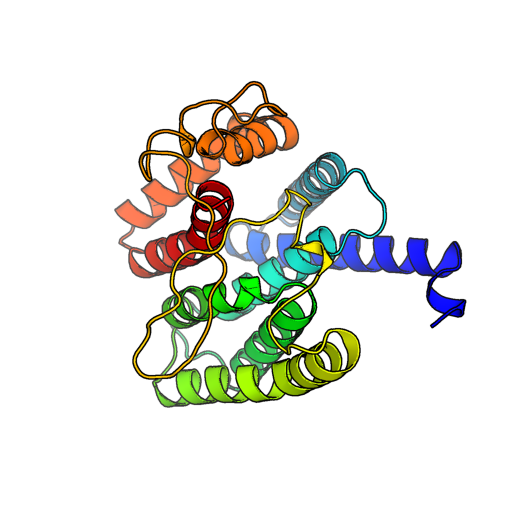99 ARG A C 1
ATOM 1512 O O . ARG A 1 199 ? -7.567 1.082 -15.828 1.00 67.69 199 ARG A O 1
ATOM 1519 N N . LEU A 1 200 ? -6.760 2.684 -14.480 1.00 68.25 200 LEU A N 1
ATOM 1520 C CA . LEU A 1 200 ? -6.766 1.846 -13.279 1.00 68.25 200 LEU A CA 1
ATOM 1521 C C . LEU A 1 200 ? -8.185 1.347 -12.925 1.00 68.25 200 LEU A C 1
ATOM 1523 O O . LEU A 1 200 ? -8.340 0.146 -12.711 1.00 68.25 200 LEU A O 1
ATOM 1527 N N . PRO A 1 201 ? -9.240 2.191 -12.908 1.00 69.12 201 PRO A N 1
ATOM 1528 C CA . PRO A 1 201 ? -10.614 1.714 -12.749 1.00 69.12 201 PRO A CA 1
ATOM 1529 C C . PRO A 1 201 ? -11.032 0.658 -13.777 1.00 69.12 201 PRO A C 1
ATOM 1531 O O . PRO A 1 201 ? -11.662 -0.324 -13.395 1.00 69.12 201 PRO A O 1
ATOM 1534 N N . LEU A 1 202 ? -10.688 0.837 -15.057 1.00 72.62 202 LEU A N 1
ATOM 1535 C CA . LEU A 1 202 ? -11.050 -0.092 -16.131 1.00 72.62 202 LEU A CA 1
ATOM 1536 C C . LEU A 1 202 ? -10.266 -1.406 -16.054 1.00 72.62 202 LEU A C 1
ATOM 1538 O O . LEU A 1 202 ? -10.859 -2.463 -16.237 1.00 72.62 202 LEU A O 1
ATOM 1542 N N . GLU A 1 203 ? -8.975 -1.367 -15.728 1.00 70.19 203 GLU A N 1
ATOM 1543 C CA . GLU A 1 203 ? -8.159 -2.566 -15.502 1.00 70.19 203 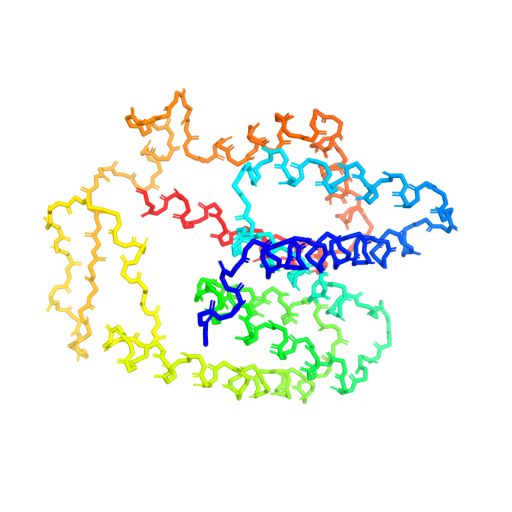GLU A CA 1
ATOM 1544 C C . GLU A 1 203 ? -8.673 -3.352 -14.285 1.00 70.19 203 GLU A C 1
ATOM 1546 O O . GLU A 1 203 ? -8.856 -4.567 -14.358 1.00 70.19 203 GLU A O 1
ATOM 1551 N N . LEU A 1 204 ? -9.008 -2.667 -13.185 1.00 69.12 204 LEU A N 1
ATOM 1552 C CA . LEU A 1 204 ? -9.637 -3.295 -12.019 1.00 69.12 204 LEU A CA 1
ATOM 1553 C C . LEU A 1 204 ? -11.017 -3.870 -12.358 1.00 69.12 204 LEU A C 1
ATOM 1555 O O . LEU A 1 204 ? -11.347 -4.964 -11.908 1.00 69.12 204 LEU A O 1
ATOM 1559 N N . LEU A 1 205 ? -11.814 -3.163 -13.162 1.00 75.75 205 LEU A N 1
ATOM 1560 C 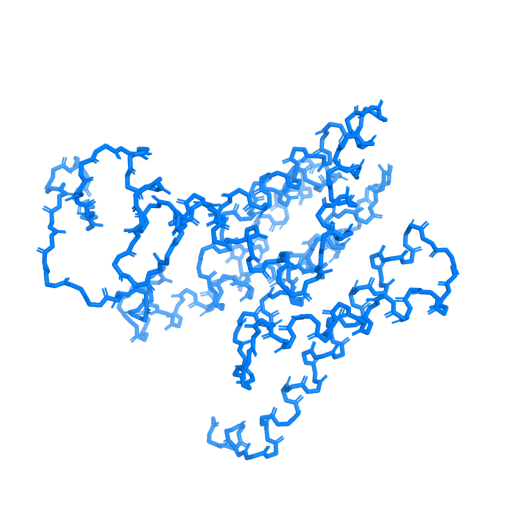CA . LEU A 1 205 ? -13.116 -3.632 -13.632 1.00 75.75 205 LEU A CA 1
ATOM 1561 C C . LEU A 1 205 ? -12.978 -4.877 -14.515 1.00 75.75 205 LEU A C 1
ATOM 1563 O O . LEU A 1 205 ? -13.748 -5.820 -14.362 1.00 75.75 205 LEU A O 1
ATOM 1567 N N . GLN A 1 206 ? -11.994 -4.898 -15.410 1.00 72.69 206 GLN A N 1
ATOM 1568 C CA . GLN A 1 206 ? -11.704 -6.034 -16.277 1.00 72.69 206 GLN A CA 1
ATOM 1569 C C . GLN A 1 206 ? -11.224 -7.249 -15.473 1.00 72.69 206 GLN A C 1
ATOM 1571 O O . GLN A 1 206 ? -11.610 -8.374 -15.781 1.00 72.69 206 GLN A O 1
ATOM 1576 N N . ALA A 1 207 ? -10.411 -7.036 -14.437 1.00 69.12 207 ALA A N 1
ATOM 1577 C CA . ALA A 1 207 ? -9.818 -8.118 -13.656 1.00 69.12 207 ALA A CA 1
ATOM 1578 C C . ALA A 1 207 ? -10.705 -8.658 -12.529 1.00 69.12 207 ALA A C 1
ATOM 1580 O O . ALA A 1 207 ? -10.648 -9.845 -12.218 1.00 69.12 207 ALA A O 1
ATOM 1581 N N . LEU A 1 208 ? -11.493 -7.793 -11.887 1.00 71.81 208 LEU A N 1
ATOM 1582 C CA . LEU A 1 208 ? -12.270 -8.118 -10.683 1.00 71.81 208 LEU A CA 1
ATOM 1583 C C . LEU A 1 208 ? -13.787 -7.995 -10.900 1.00 71.81 208 LEU A C 1
ATOM 1585 O O . LEU A 1 208 ? -14.570 -8.411 -10.044 1.00 71.81 208 LEU A O 1
ATOM 1589 N N . GLY A 1 209 ? -14.215 -7.457 -12.044 1.00 76.81 209 GLY A N 1
ATOM 1590 C CA . GLY A 1 209 ? -15.616 -7.293 -12.421 1.00 76.81 209 GLY A CA 1
ATOM 1591 C C . GLY A 1 209 ? -16.297 -6.065 -11.805 1.00 76.81 209 GLY A C 1
ATOM 1592 O O . GLY A 1 209 ? -15.862 -5.492 -10.805 1.00 76.81 209 GLY A O 1
ATOM 1593 N N . ALA A 1 210 ? -17.445 -5.686 -12.378 1.00 77.81 210 ALA A N 1
ATOM 1594 C CA . ALA A 1 210 ? -18.312 -4.613 -11.868 1.00 77.81 210 ALA A CA 1
ATOM 1595 C C . ALA A 1 210 ? -18.729 -4.752 -10.389 1.00 77.81 210 ALA A C 1
ATOM 1597 O O . ALA A 1 210 ? -18.773 -3.730 -9.696 1.00 77.81 210 ALA A O 1
ATOM 1598 N N . PRO A 1 211 ? -18.977 -5.966 -9.852 1.00 77.25 211 PRO A N 1
ATOM 1599 C CA . PRO A 1 211 ? -19.313 -6.127 -8.440 1.00 77.25 211 PRO A CA 1
ATOM 1600 C C . PRO A 1 211 ? -18.213 -5.638 -7.493 1.00 77.25 211 PRO A C 1
ATOM 1602 O O . PRO A 1 211 ? -18.523 -5.083 -6.442 1.00 77.25 211 PRO A O 1
ATOM 1605 N N . PHE A 1 212 ? -16.935 -5.782 -7.860 1.00 77.00 212 PHE A N 1
ATOM 1606 C CA . PHE A 1 212 ? -15.827 -5.304 -7.033 1.00 77.00 212 PHE A CA 1
ATOM 1607 C C . PHE A 1 212 ? -15.854 -3.780 -6.883 1.00 77.00 212 PHE A C 1
ATOM 1609 O O . PHE A 1 212 ? -15.753 -3.265 -5.769 1.00 77.00 212 PHE A O 1
ATOM 1616 N N . LEU A 1 213 ? -16.067 -3.052 -7.983 1.00 76.50 213 LEU A N 1
ATOM 1617 C CA . LEU A 1 213 ? -16.149 -1.592 -7.957 1.00 76.50 213 LEU A CA 1
ATOM 1618 C C . LEU A 1 213 ? -17.338 -1.108 -7.115 1.00 76.50 213 LEU A C 1
ATOM 1620 O O . LEU A 1 213 ? -17.188 -0.199 -6.298 1.00 76.50 213 LEU A O 1
ATOM 1624 N N . ALA A 1 214 ? -18.498 -1.756 -7.257 1.00 78.31 214 ALA A N 1
ATOM 1625 C CA . ALA A 1 214 ? -19.669 -1.461 -6.435 1.00 78.31 214 ALA A CA 1
ATOM 1626 C C . ALA A 1 214 ? -19.378 -1.673 -4.939 1.00 78.31 214 ALA A C 1
ATOM 1628 O O . ALA A 1 214 ? -19.699 -0.812 -4.122 1.00 78.31 214 ALA A O 1
ATOM 1629 N N . LEU A 1 215 ? -18.698 -2.767 -4.578 1.00 81.69 215 LEU A N 1
ATOM 1630 C CA . LEU A 1 215 ? -18.299 -3.041 -3.195 1.00 81.69 215 LEU A CA 1
ATOM 1631 C C . LEU A 1 215 ? -17.328 -1.992 -2.643 1.00 81.69 215 LEU A C 1
ATOM 1633 O O . LEU A 1 215 ? -17.478 -1.586 -1.491 1.00 81.69 215 LEU A O 1
ATOM 1637 N N . VAL A 1 216 ? -16.369 -1.517 -3.443 1.00 82.88 216 VAL A N 1
ATOM 1638 C CA . VAL A 1 216 ? -15.454 -0.437 -3.038 1.00 82.88 216 VAL A CA 1
ATOM 1639 C C . VAL A 1 216 ? -16.232 0.851 -2.757 1.00 82.88 216 VAL A C 1
ATOM 1641 O O . VAL A 1 216 ? -16.051 1.456 -1.699 1.00 82.88 216 VAL A O 1
ATOM 1644 N N . ILE A 1 217 ? -17.145 1.244 -3.651 1.00 85.19 217 ILE A N 1
ATOM 1645 C CA . ILE A 1 217 ? -17.970 2.452 -3.490 1.00 85.19 217 ILE A CA 1
ATOM 1646 C C . ILE A 1 217 ? -18.863 2.335 -2.249 1.00 85.19 217 ILE A C 1
ATOM 1648 O O . ILE A 1 217 ? -18.852 3.220 -1.390 1.00 85.19 217 ILE A O 1
ATOM 1652 N N . CYS A 1 218 ? -19.593 1.226 -2.109 1.00 85.94 218 CYS A N 1
ATOM 1653 C CA . CYS A 1 218 ? -20.437 0.963 -0.947 1.00 85.94 218 CYS A CA 1
ATOM 1654 C C . CYS A 1 218 ? -19.624 0.912 0.354 1.00 85.94 218 CYS A C 1
ATOM 1656 O O . CYS A 1 218 ? -20.076 1.430 1.373 1.00 85.94 218 CYS A O 1
ATOM 1658 N N . GLY A 1 219 ? -18.415 0.345 0.332 1.00 83.88 219 GLY A N 1
ATOM 1659 C CA . GLY A 1 219 ? -17.505 0.314 1.476 1.00 83.88 219 GLY A CA 1
ATOM 1660 C C . GLY A 1 219 ? -17.055 1.712 1.904 1.00 83.88 219 GLY A C 1
ATOM 1661 O O . GLY A 1 219 ? -17.116 2.045 3.089 1.00 83.88 219 GLY A O 1
ATOM 1662 N N . CYS A 1 220 ? -16.670 2.564 0.949 1.00 85.81 220 CYS A N 1
ATOM 1663 C CA . CYS A 1 220 ? -16.317 3.962 1.203 1.00 85.81 220 CYS A CA 1
ATOM 1664 C C . CYS A 1 220 ? -17.494 4.760 1.781 1.00 85.81 220 CYS A C 1
ATOM 1666 O O . CYS A 1 220 ? -17.333 5.444 2.796 1.00 85.81 220 CYS A O 1
ATOM 1668 N N . LEU A 1 221 ? -18.685 4.625 1.190 1.00 87.12 221 LEU A N 1
ATOM 1669 C CA . LEU A 1 221 ? -19.913 5.250 1.689 1.00 87.12 221 LEU A CA 1
ATOM 1670 C C . LEU A 1 221 ? -20.269 4.750 3.094 1.00 87.12 221 LEU A C 1
ATOM 1672 O O . LEU A 1 221 ? -20.567 5.551 3.977 1.00 87.12 221 LEU A O 1
ATOM 1676 N N . GLY A 1 222 ? -20.169 3.443 3.337 1.00 85.62 222 GLY A N 1
ATOM 1677 C CA . GLY A 1 222 ? -20.396 2.848 4.651 1.00 85.62 222 GLY A CA 1
ATOM 1678 C C . GLY A 1 222 ? -19.441 3.401 5.709 1.00 85.62 222 GLY A C 1
ATOM 1679 O O . GLY A 1 222 ? -19.876 3.785 6.793 1.00 85.62 222 GLY A O 1
ATOM 1680 N N . MET A 1 223 ? -18.147 3.530 5.395 1.00 85.62 223 MET A N 1
ATOM 1681 C CA . MET A 1 223 ? -17.173 4.153 6.301 1.00 85.62 223 MET A CA 1
ATOM 1682 C C . MET A 1 223 ? -17.493 5.624 6.586 1.00 85.62 223 MET A C 1
ATOM 1684 O O . MET A 1 223 ? -17.322 6.072 7.723 1.00 85.62 223 MET A O 1
ATOM 1688 N N . TRP A 1 224 ? -17.972 6.368 5.587 1.00 86.56 224 TRP A N 1
ATOM 1689 C CA . TRP A 1 224 ? -18.405 7.755 5.758 1.00 86.56 224 TRP A CA 1
ATOM 1690 C C . TRP A 1 224 ? -19.612 7.868 6.697 1.00 86.56 224 TRP A C 1
ATOM 1692 O O . TRP A 1 224 ? -19.569 8.635 7.661 1.00 86.56 224 TRP A O 1
ATOM 1702 N N . ILE A 1 225 ? -20.651 7.062 6.456 1.00 89.62 225 ILE A N 1
ATOM 1703 C CA . ILE A 1 225 ? -21.892 7.033 7.246 1.00 89.62 225 ILE A CA 1
ATOM 1704 C C . ILE A 1 225 ? -21.606 6.613 8.694 1.00 89.62 225 ILE A C 1
ATOM 1706 O O . ILE A 1 225 ? -22.079 7.248 9.633 1.00 89.62 225 ILE A O 1
ATOM 1710 N N . LEU A 1 226 ? -20.752 5.606 8.898 1.00 86.12 226 LEU A N 1
ATOM 1711 C CA . LEU A 1 226 ? -20.353 5.111 10.222 1.00 86.12 226 LEU A CA 1
ATOM 1712 C C . LEU A 1 226 ? -19.320 6.008 10.933 1.00 86.12 226 LEU A C 1
ATOM 1714 O O . LEU A 1 226 ? -18.692 5.583 11.903 1.00 86.12 226 LEU A O 1
ATOM 1718 N N . SER A 1 227 ? -19.102 7.238 10.453 1.00 84.81 227 SER A N 1
ATOM 1719 C CA . SER A 1 227 ? -18.160 8.214 11.021 1.00 84.81 227 SER A CA 1
ATOM 1720 C C . SER A 1 227 ? -16.710 7.721 11.139 1.00 84.81 227 SER A C 1
ATOM 1722 O O . SER A 1 227 ? -15.901 8.291 11.873 1.00 84.81 227 SER A O 1
ATOM 1724 N N . ARG A 1 228 ? -16.308 6.723 10.341 1.00 85.69 228 ARG A N 1
ATOM 1725 C CA . ARG A 1 228 ? -14.917 6.252 10.219 1.00 85.69 228 ARG A CA 1
ATOM 1726 C C . ARG A 1 228 ? -14.104 7.122 9.255 1.00 85.69 228 ARG A C 1
ATOM 1728 O O . ARG A 1 228 ? -13.293 6.628 8.476 1.00 85.69 228 ARG A O 1
ATOM 1735 N N . ARG A 1 229 ? -14.290 8.446 9.330 1.00 86.50 229 ARG A N 1
ATOM 1736 C CA . ARG A 1 229 ? -13.692 9.432 8.407 1.00 86.50 229 ARG A CA 1
ATOM 1737 C C . ARG A 1 229 ? -12.168 9.369 8.376 1.00 86.50 229 ARG A C 1
ATOM 1739 O O . ARG A 1 229 ? -11.570 9.559 7.327 1.00 86.50 229 ARG A O 1
ATOM 1746 N N . ARG A 1 230 ? -11.542 9.063 9.516 1.00 87.44 230 ARG A N 1
ATOM 1747 C CA . ARG A 1 230 ? -10.090 8.878 9.620 1.00 87.44 230 ARG A CA 1
ATOM 1748 C C . ARG A 1 230 ? -9.595 7.676 8.815 1.00 87.44 230 ARG A C 1
ATOM 1750 O O . ARG A 1 230 ? -8.579 7.789 8.139 1.00 87.44 230 ARG A O 1
ATOM 1757 N N . ASP A 1 231 ? -10.295 6.547 8.900 1.00 88.12 231 ASP A N 1
ATOM 1758 C CA . ASP A 1 231 ? -9.910 5.326 8.187 1.00 88.12 231 ASP A CA 1
ATOM 1759 C C . ASP A 1 231 ? -10.118 5.525 6.680 1.00 88.12 231 ASP A C 1
ATOM 1761 O O . ASP A 1 231 ? -9.241 5.189 5.889 1.00 88.12 231 ASP A O 1
ATOM 1765 N N . LEU A 1 232 ? -11.221 6.179 6.295 1.00 89.25 232 LEU A N 1
ATOM 1766 C CA . LEU A 1 232 ? -11.470 6.587 4.913 1.00 89.25 232 LEU A CA 1
ATOM 1767 C C . LEU A 1 232 ? -10.377 7.531 4.392 1.00 89.25 232 LEU A C 1
ATOM 1769 O O . LEU A 1 232 ? -9.829 7.274 3.329 1.00 89.25 232 LEU A O 1
ATOM 1773 N N . LEU A 1 233 ? -10.022 8.584 5.138 1.00 90.62 233 LEU A N 1
ATOM 1774 C CA . LEU A 1 233 ? -8.947 9.506 4.756 1.00 90.62 233 LEU A CA 1
ATOM 1775 C C . LEU A 1 233 ? -7.623 8.762 4.572 1.00 90.62 233 LEU A C 1
ATOM 1777 O O . LEU A 1 233 ? -6.922 8.989 3.594 1.00 90.62 233 LEU A O 1
ATOM 1781 N N . GLY A 1 234 ? -7.293 7.858 5.494 1.00 90.19 234 GLY A N 1
ATOM 1782 C CA . GLY A 1 234 ? -6.096 7.036 5.393 1.00 90.19 234 GLY A CA 1
ATOM 1783 C C . GLY A 1 234 ? -6.089 6.147 4.149 1.00 90.19 234 GLY A C 1
ATOM 1784 O O . GLY A 1 234 ? -5.068 6.075 3.479 1.00 90.19 234 GLY A O 1
ATOM 1785 N N . LEU A 1 235 ? -7.218 5.526 3.795 1.00 89.19 235 LEU A N 1
ATOM 1786 C CA . LEU A 1 235 ? -7.354 4.721 2.573 1.00 89.19 235 LEU A CA 1
ATOM 1787 C C . LEU A 1 235 ? -7.316 5.568 1.296 1.00 89.19 235 LEU A C 1
ATOM 1789 O O . LEU A 1 235 ? -6.711 5.156 0.311 1.00 89.19 235 LEU A O 1
ATOM 1793 N N . VAL A 1 236 ? -7.903 6.765 1.313 1.00 88.19 236 VAL A N 1
ATOM 1794 C CA . VAL A 1 236 ? -7.796 7.716 0.200 1.00 88.19 236 VAL A CA 1
ATOM 1795 C C . VAL A 1 236 ? -6.337 8.107 0.003 1.00 88.19 236 VAL A C 1
ATOM 1797 O O . VAL A 1 236 ? -5.825 7.944 -1.095 1.00 88.19 236 VAL A O 1
ATOM 1800 N N . LEU A 1 237 ? -5.636 8.522 1.063 1.00 89.12 237 LEU A N 1
ATOM 1801 C CA . LEU A 1 237 ? -4.202 8.831 1.007 1.00 89.12 237 LEU A CA 1
ATOM 1802 C C . LEU A 1 237 ? -3.344 7.620 0.617 1.00 89.12 237 LEU A C 1
ATOM 1804 O O . LEU A 1 237 ? -2.240 7.800 0.121 1.00 89.12 237 LEU A O 1
ATOM 1808 N N . TRP A 1 238 ? -3.829 6.399 0.846 1.00 88.69 238 TRP A N 1
ATOM 1809 C CA . TRP A 1 238 ? -3.146 5.171 0.445 1.00 88.69 238 TRP A CA 1
ATOM 1810 C C . TRP A 1 238 ? -3.228 4.927 -1.062 1.00 88.69 238 TRP A C 1
ATOM 1812 O O . TRP A 1 238 ? -2.263 4.482 -1.674 1.00 88.69 238 TRP A O 1
ATOM 1822 N N . ILE A 1 239 ? -4.391 5.196 -1.657 1.00 82.94 239 ILE A N 1
ATOM 1823 C CA . ILE A 1 239 ? -4.653 4.946 -3.079 1.00 82.94 239 ILE A CA 1
ATOM 1824 C C . ILE A 1 239 ? -4.204 6.135 -3.932 1.00 82.94 239 ILE A C 1
ATOM 1826 O O . ILE A 1 239 ? -3.667 5.923 -5.011 1.00 82.94 239 ILE A O 1
ATOM 1830 N N . LEU A 1 240 ? -4.386 7.365 -3.440 1.00 79.06 240 LEU A N 1
ATOM 1831 C CA . LEU A 1 240 ? -4.183 8.626 -4.161 1.00 79.06 240 LEU A CA 1
ATOM 1832 C C . LEU A 1 240 ? -2.807 8.796 -4.833 1.00 79.06 240 LEU A C 1
ATOM 1834 O O . LEU A 1 240 ? -2.781 9.350 -5.931 1.00 79.06 240 LEU A O 1
ATOM 1838 N N . PRO A 1 241 ? -1.679 8.327 -4.267 1.00 74.25 241 PRO A N 1
ATOM 1839 C CA . PRO A 1 241 ? -0.393 8.416 -4.949 1.00 74.25 241 PRO A CA 1
ATOM 1840 C C . PRO A 1 241 ? -0.404 7.749 -6.331 1.00 74.25 241 PRO A C 1
ATOM 1842 O O . PRO A 1 241 ? 0.187 8.272 -7.266 1.00 74.25 241 PRO A O 1
ATOM 1845 N N . VAL A 1 242 ? -1.126 6.637 -6.496 1.00 67.62 242 VAL A N 1
ATOM 1846 C CA . VAL A 1 242 ? -1.159 5.878 -7.756 1.00 67.62 242 VAL A CA 1
ATOM 1847 C C . VAL A 1 242 ? -1.720 6.704 -8.928 1.00 67.62 242 VAL A C 1
ATOM 1849 O O . VAL A 1 242 ? -1.000 6.862 -9.912 1.00 67.62 242 VAL A O 1
ATOM 1852 N N . PRO A 1 243 ? -2.942 7.276 -8.870 1.00 61.41 243 PRO A N 1
ATOM 1853 C CA . PRO A 1 243 ? -3.456 8.122 -9.942 1.00 61.41 243 PRO A CA 1
ATOM 1854 C C . PRO A 1 243 ? -2.718 9.458 -10.068 1.00 61.41 243 PRO A C 1
ATOM 1856 O O . PRO A 1 243 ? -2.642 9.971 -11.176 1.00 61.41 243 PRO A O 1
ATOM 1859 N N . LEU A 1 244 ? -2.164 10.022 -8.984 1.00 61.59 244 LEU A N 1
ATOM 1860 C CA . LEU A 1 244 ? -1.385 11.265 -9.075 1.00 61.59 244 LEU A CA 1
ATOM 1861 C C . LEU A 1 244 ? -0.102 11.077 -9.883 1.00 61.59 244 LEU A C 1
ATOM 1863 O O . LEU A 1 244 ? 0.236 11.943 -10.677 1.00 61.59 244 LEU A O 1
ATOM 1867 N N . ILE A 1 245 ? 0.584 9.946 -9.713 1.00 56.53 245 ILE A N 1
ATOM 1868 C CA . ILE A 1 245 ? 1.746 9.623 -10.540 1.00 56.53 245 ILE A CA 1
ATOM 1869 C C . ILE A 1 245 ? 1.329 9.250 -11.954 1.00 56.53 245 ILE A C 1
ATOM 1871 O O . ILE A 1 245 ? 1.920 9.754 -12.896 1.00 56.53 245 ILE A O 1
ATOM 1875 N N . LEU A 1 246 ? 0.300 8.417 -12.123 1.00 49.66 246 LEU A N 1
ATOM 1876 C CA . LEU A 1 246 ? -0.176 8.059 -13.460 1.00 49.66 246 LEU A CA 1
ATOM 1877 C C . LEU A 1 246 ? -0.692 9.265 -14.252 1.00 49.66 246 LEU A C 1
ATOM 1879 O O . LEU A 1 246 ? -0.689 9.210 -15.469 1.00 49.66 246 LEU A O 1
ATOM 1883 N N . GLY A 1 247 ? -1.165 10.319 -13.587 1.00 42.31 247 GLY A N 1
ATOM 1884 C CA . GLY A 1 247 ? -1.580 11.556 -14.241 1.00 42.31 247 GLY A CA 1
ATOM 1885 C C . GLY A 1 247 ? -0.477 12.610 -14.382 1.00 42.31 247 GLY A C 1
ATOM 1886 O O . GLY A 1 247 ? -0.708 13.621 -15.040 1.00 42.31 247 GLY A O 1
ATOM 1887 N N . ALA A 1 248 ? 0.675 12.418 -13.737 1.00 41.53 248 ALA A N 1
ATOM 1888 C CA . ALA A 1 248 ? 1.860 13.264 -13.893 1.00 41.53 248 ALA A CA 1
ATOM 1889 C C . ALA A 1 248 ? 2.843 12.719 -14.950 1.00 41.53 248 ALA A C 1
ATOM 1891 O O . ALA A 1 248 ? 3.842 13.378 -15.232 1.00 41.53 248 ALA A O 1
ATOM 1892 N N . ILE A 1 249 ? 2.562 11.522 -15.480 1.00 39.56 249 ILE A N 1
ATOM 1893 C CA . ILE A 1 249 ? 3.203 10.885 -16.640 1.00 39.56 249 ILE A CA 1
ATOM 1894 C C . ILE A 1 249 ? 2.293 11.103 -17.847 1.00 39.56 249 ILE A C 1
ATOM 1896 O O . ILE A 1 249 ? 2.837 11.384 -18.933 1.00 39.56 249 ILE A O 1
#

Mean predicted aligned error: 11.05 Å

Foldseek 3Di:
DVVCPPPVNLVVLQVVLLCLQLVLQLLVVVVVDVPSVVSNVVSVLVSQLVCVLVVDGNDLVSVLVSLLSVLLCLQQVDPPDQRPLVSLLVSLLSLLVSCLSPVLSVLLLVLSLLSHPHDPVSNVSSVVSNCVNNVVSLVVCCVPPVGSRDDCVVCPDDPDDFDDCDDPVRDGDRADDDDDLPVQQQPDDPVDPGRLLCVVVVSCCVSVNPVVVVCVVVVLVVCVVVVVVSNSVSVCSNCVSVSVVSSRD

Sequence (249 aa):
MVAFLSTGGLVVAVFCTDFLIVGFSMLMLGRVSRNTVLNTCVAVVFLFGVRALAAYQVNENTIGLALSMGLLHLVTRNGNNSIPKAWAVAAAVILGHLVGIRPITLLLIPAALVLMRGSKVMRAIFVGSVLVAMSPWLVAHGQAFGNAVHHPALEYGHETQTLLTETPLEMSFTFHPLNYPFAEQWLRPPAHPYPTNLRLPLELLQALGAPFLALVICGCLGMWILSRRRDLLGLVLWILPVPLILGAI

Secondary structure (DSSP, 8-state):
-GGGGSHHHHHHHHHHHHHHHHHHHHHHHTTT---HHHHHHHHHHHHHHHHHHT-SSS-HHHHHHHHHHHHHHHHTS-SSSPPPHHHHHHHHHHHHHHHHH-GGGGGHHHHHHHH----HHHHHHHHHHHHHHHHHHHHHHHHHHS-SS--GGG-------------TT---------S-TTTTTTS--TT-SS-HHHHHHHHHHHHH-HHHHHHHHHHHHHHHHTT-HHHHHHHHHHHTHHHHHHTT-

pLDDT: mean 74.12, std 19.17, range [31.92, 96.81]

Solvent-accessible surface area (backbone atoms only — not comparable to full-atom values): 13728 Å² total; per-residue (Å²): 118,74,75,56,72,34,76,68,32,49,52,50,52,41,51,54,38,52,49,41,37,35,50,35,38,33,64,52,38,55,74,79,42,88,53,60,67,60,30,49,52,51,20,52,52,49,49,52,26,52,46,65,72,48,75,55,86,76,40,70,66,54,49,45,49,27,49,48,45,41,33,52,46,55,36,58,67,42,91,87,49,74,64,54,69,69,52,38,42,51,31,14,40,46,51,9,48,37,29,56,77,40,52,72,53,60,60,35,51,65,14,46,58,56,36,35,56,59,54,72,67,51,52,49,48,22,51,53,34,24,55,61,44,25,44,64,39,32,52,51,30,27,71,74,64,76,32,47,79,56,60,72,91,73,63,70,90,70,89,82,57,83,52,56,94,79,47,104,76,78,62,78,52,80,42,84,88,75,79,56,99,65,49,51,37,63,43,50,51,96,92,39,101,50,23,52,72,50,44,61,61,50,52,48,35,73,46,60,31,67,68,49,57,52,49,52,51,52,48,53,50,49,32,53,74,70,66,36,51,58,55,50,50,14,52,47,41,52,51,48,56,57,56,54,51,54,50,74,104